Protein AF-K2RN28-F1 (afdb_monomer_lite)

Secondary structure (DSSP, 8-state):
-PPPPPPPTTTT---EEEEEPPEE-TTS-TTSHHHHHHHHHHHHHHHHHHHHTT--S--SSS------SEEEEEEEEE--HHHHHHHTSTTGGGTS---TTS--PPP---TTT--EEEEEEEETTEEEEEEEE--SS-TT-S-TTEE---EEEEES-HHHHHHHHHHHHHHS---EEE----HHHHHHHHHHHHHH--STTS-S-EEEEEE-TTS-TT-S--EEEEEE-HHHHHHHHHHHHHHS------------------PPPPPPPTTS-SSS--------------------------------------------PPP--PPPPP----TT------

InterPro domains:
  IPR025204 Centromere subunit L [PF13092] (9-243)

Organism: Macrophomina phaseolina (strain MS6) (NCBI:txid1126212)

Structure (mmCIF, N/CA/C/O backbone):
data_AF-K2RN28-F1
#
_entry.id   AF-K2RN28-F1
#
loop_
_atom_site.group_PDB
_atom_site.id
_atom_site.type_symbol
_atom_site.label_atom_id
_atom_site.label_alt_id
_atom_site.label_comp_id
_atom_site.label_asym_id
_atom_site.label_entity_id
_atom_site.label_seq_id
_atom_site.pdbx_PDB_ins_code
_atom_site.Cartn_x
_atom_site.Cartn_y
_atom_site.Cartn_z
_atom_site.occupancy
_atom_site.B_iso_or_equiv
_atom_site.auth_seq_id
_atom_site.auth_comp_id
_atom_site.auth_asym_id
_atom_site.auth_atom_id
_atom_site.pdbx_PDB_model_num
ATOM 1 N N . MET A 1 1 ? 1.607 33.751 -5.385 1.00 45.88 1 MET A N 1
ATOM 2 C CA . MET A 1 1 ? 0.943 32.866 -4.408 1.00 45.88 1 MET A CA 1
ATOM 3 C C . MET A 1 1 ? 1.717 31.570 -4.473 1.00 45.88 1 MET A C 1
ATOM 5 O O . MET A 1 1 ? 1.746 30.988 -5.543 1.00 45.88 1 MET A O 1
ATOM 9 N N . THR A 1 2 ? 2.475 31.233 -3.435 1.00 54.03 2 THR A N 1
ATOM 10 C CA . THR A 1 2 ? 3.227 29.974 -3.373 1.00 54.03 2 THR A CA 1
ATOM 11 C C . THR A 1 2 ? 2.231 28.829 -3.253 1.00 54.03 2 THR A C 1
ATOM 13 O O . THR 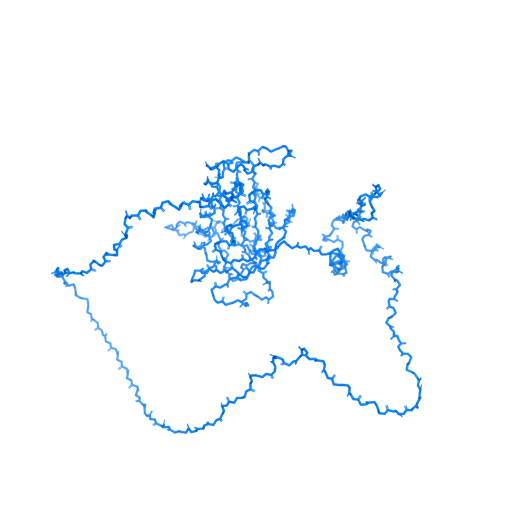A 1 2 ? 1.367 28.867 -2.373 1.00 54.03 2 THR A O 1
ATOM 16 N N . ASP A 1 3 ? 2.309 27.852 -4.154 1.00 60.94 3 ASP A N 1
ATOM 17 C CA . ASP A 1 3 ? 1.495 26.648 -4.034 1.00 60.94 3 ASP A CA 1
ATOM 18 C C . ASP A 1 3 ? 1.843 25.940 -2.713 1.00 60.94 3 ASP A C 1
ATOM 20 O O . ASP A 1 3 ? 3.018 25.870 -2.335 1.00 60.94 3 ASP A O 1
ATOM 24 N N . PRO A 1 4 ? 0.840 25.479 -1.946 1.00 80.44 4 PRO A N 1
ATOM 25 C CA . PRO A 1 4 ? 1.097 24.806 -0.686 1.00 80.44 4 PRO A CA 1
ATOM 26 C C . PRO A 1 4 ? 1.819 23.481 -0.943 1.00 80.44 4 PRO A C 1
ATOM 28 O O . PRO A 1 4 ? 1.448 22.735 -1.850 1.00 80.44 4 PRO A O 1
ATOM 31 N N . ILE A 1 5 ? 2.812 23.173 -0.103 1.00 80.06 5 ILE A N 1
ATOM 32 C CA . ILE A 1 5 ? 3.517 21.885 -0.116 1.00 80.06 5 ILE A CA 1
ATOM 33 C C . ILE A 1 5 ? 2.465 20.759 -0.086 1.00 80.06 5 ILE A C 1
ATOM 35 O O . ILE A 1 5 ? 1.588 20.769 0.790 1.00 80.06 5 ILE A O 1
ATOM 39 N N . PRO A 1 6 ? 2.505 19.799 -1.028 1.00 84.50 6 PRO A N 1
ATOM 40 C CA . PRO A 1 6 ? 1.553 18.707 -1.060 1.00 84.50 6 PRO A CA 1
ATOM 41 C C . PRO A 1 6 ? 1.659 17.887 0.223 1.00 84.50 6 PRO A C 1
ATOM 43 O O . PRO A 1 6 ? 2.745 17.634 0.748 1.00 84.50 6 PRO A O 1
ATOM 46 N N . LYS A 1 7 ? 0.506 17.449 0.732 1.00 87.62 7 LYS A N 1
ATOM 47 C CA . LYS A 1 7 ? 0.446 16.597 1.922 1.00 87.62 7 LYS A CA 1
ATOM 48 C C . LYS A 1 7 ? 1.165 15.275 1.674 1.00 87.62 7 LYS A C 1
ATOM 50 O O . LYS A 1 7 ? 1.122 14.734 0.570 1.00 87.62 7 LYS A O 1
ATOM 55 N N . TYR A 1 8 ? 1.769 14.743 2.730 1.00 90.12 8 TYR A N 1
ATOM 56 C CA . TYR A 1 8 ? 2.441 13.455 2.676 1.00 90.12 8 TYR A CA 1
ATOM 57 C C . TYR A 1 8 ? 1.454 12.330 2.278 1.00 90.12 8 TYR A C 1
ATOM 59 O O . TYR A 1 8 ? 0.365 12.266 2.860 1.00 90.12 8 TYR A O 1
ATOM 67 N N . PRO A 1 9 ? 1.798 11.419 1.342 1.00 89.75 9 PRO A N 1
ATOM 68 C CA . PRO A 1 9 ? 0.845 10.465 0.753 1.00 89.75 9 PRO A CA 1
ATOM 69 C C . PRO A 1 9 ? 0.155 9.495 1.724 1.00 89.75 9 PRO A C 1
ATOM 71 O O . PRO A 1 9 ? -0.878 8.922 1.376 1.00 89.75 9 PRO A O 1
ATOM 74 N N . LEU A 1 10 ? 0.707 9.280 2.927 1.00 89.94 10 LEU A N 1
ATOM 75 C CA . LEU A 1 10 ? 0.082 8.429 3.951 1.00 89.94 10 LEU A CA 1
ATOM 76 C C . LEU A 1 10 ? -1.068 9.113 4.703 1.00 89.94 10 LEU A C 1
ATOM 78 O O . LEU A 1 10 ? -1.878 8.418 5.315 1.00 89.94 10 LEU A O 1
ATOM 82 N N . TYR A 1 11 ? -1.139 10.444 4.695 1.00 88.62 11 TYR A N 1
ATOM 83 C CA . TYR A 1 11 ? -2.107 11.192 5.493 1.00 88.62 11 TYR A CA 1
ATOM 84 C C . TYR A 1 11 ? -3.412 11.439 4.729 1.00 88.62 11 TYR A C 1
ATOM 86 O O . TYR A 1 11 ? -3.446 11.446 3.500 1.00 88.62 11 TYR A O 1
ATOM 94 N N . ASP A 1 12 ? -4.509 11.612 5.475 1.00 82.69 12 ASP A N 1
ATOM 95 C CA . ASP A 1 12 ? -5.866 11.852 4.953 1.00 82.69 12 ASP A CA 1
ATOM 96 C C . ASP A 1 12 ? -6.354 10.818 3.915 1.00 82.69 12 ASP A C 1
ATOM 98 O O . ASP A 1 12 ? -7.234 11.086 3.092 1.00 82.69 12 ASP A O 1
ATOM 102 N N . ALA A 1 13 ? -5.792 9.609 3.947 1.00 87.69 13 ALA A N 1
ATOM 103 C CA . ALA A 1 13 ? -6.087 8.551 2.997 1.00 87.69 13 ALA A CA 1
ATOM 104 C C . ALA A 1 13 ? -6.430 7.241 3.711 1.00 87.69 13 ALA A C 1
ATOM 106 O O . ALA A 1 13 ? -5.856 6.873 4.732 1.00 87.69 13 ALA A O 1
ATOM 107 N N . THR A 1 14 ? -7.390 6.512 3.143 1.00 90.31 14 THR A N 1
ATOM 108 C CA . THR A 1 14 ? -7.729 5.156 3.580 1.00 90.31 14 THR A CA 1
ATOM 109 C C . THR A 1 14 ? -7.139 4.153 2.602 1.00 90.31 14 THR A C 1
ATOM 111 O O . THR A 1 14 ? -7.338 4.266 1.390 1.00 90.31 14 THR A O 1
ATOM 114 N N . PHE A 1 15 ? -6.453 3.147 3.138 1.00 94.25 15 PHE A N 1
ATOM 115 C CA . PHE A 1 15 ? -5.786 2.115 2.356 1.00 94.25 15 PHE A CA 1
ATOM 116 C C . PHE A 1 15 ? -6.302 0.725 2.705 1.00 94.25 15 PHE A C 1
ATOM 118 O O . PHE A 1 15 ? -6.651 0.424 3.844 1.00 94.25 15 PHE A O 1
ATOM 125 N N . THR A 1 16 ? -6.276 -0.160 1.714 1.00 94.56 16 THR A N 1
ATOM 126 C CA . THR A 1 16 ? -6.269 -1.600 1.965 1.00 94.56 16 THR A CA 1
ATOM 127 C C . THR A 1 16 ? -4.832 -2.034 2.214 1.00 94.56 16 THR A C 1
ATOM 129 O O . THR A 1 16 ? -3.988 -1.851 1.340 1.00 94.56 16 THR A O 1
ATOM 132 N N . ALA A 1 17 ? -4.558 -2.616 3.379 1.00 95.88 17 ALA A N 1
ATOM 133 C CA . ALA A 1 17 ? -3.221 -3.072 3.736 1.00 95.88 17 ALA A CA 1
ATOM 134 C C . ALA A 1 17 ? -2.999 -4.550 3.379 1.00 95.88 17 ALA A C 1
ATOM 136 O O . ALA A 1 17 ? -3.856 -5.406 3.614 1.00 95.88 17 ALA A O 1
ATOM 137 N N . TYR A 1 18 ? -1.815 -4.859 2.865 1.00 96.94 18 TYR A N 1
ATOM 138 C CA . TYR A 1 18 ? -1.341 -6.195 2.533 1.00 96.94 18 TYR A CA 1
ATOM 139 C C . TYR A 1 18 ? 0.043 -6.425 3.136 1.00 96.94 18 TYR A C 1
ATOM 141 O O . TYR A 1 18 ? 0.850 -5.507 3.260 1.00 96.94 18 TYR A O 1
ATOM 149 N N . ARG A 1 19 ? 0.312 -7.678 3.488 1.00 95.94 19 ARG A N 1
ATOM 150 C CA . ARG A 1 19 ? 1.642 -8.196 3.780 1.00 95.94 19 ARG A CA 1
ATOM 151 C C . ARG A 1 19 ? 2.258 -8.716 2.492 1.00 95.94 19 ARG A C 1
ATOM 153 O O . ARG A 1 19 ? 1.590 -9.437 1.746 1.00 95.94 19 ARG A O 1
ATOM 160 N N . LEU A 1 20 ? 3.521 -8.387 2.293 1.00 95.44 20 LEU A N 1
ATOM 161 C CA . LEU A 1 20 ? 4.341 -8.838 1.180 1.00 95.44 20 LEU A CA 1
ATOM 162 C C . LEU A 1 20 ? 5.486 -9.712 1.689 1.00 95.44 20 LEU A C 1
ATOM 164 O O . LEU A 1 20 ? 6.075 -9.427 2.734 1.00 95.44 20 LEU A O 1
ATOM 168 N N . SER A 1 21 ? 5.813 -10.774 0.953 1.00 94.81 21 SER A N 1
ATOM 169 C CA . SER A 1 21 ? 7.141 -11.384 1.067 1.00 94.81 21 SER A CA 1
ATOM 170 C C . SER A 1 21 ? 8.174 -10.516 0.333 1.00 94.81 21 SER A C 1
ATOM 172 O O . SER A 1 21 ? 7.779 -9.689 -0.494 1.00 94.81 21 SER A O 1
ATOM 174 N N . PRO A 1 22 ? 9.483 -10.694 0.591 1.00 94.38 22 PRO A N 1
ATOM 175 C CA . PRO A 1 22 ? 10.521 -9.993 -0.160 1.00 94.38 22 PRO A CA 1
ATOM 176 C C . PRO A 1 22 ? 10.305 -10.110 -1.673 1.00 94.38 22 PRO A C 1
ATOM 178 O O . PRO A 1 22 ? 9.885 -11.162 -2.160 1.00 94.38 22 PRO A O 1
ATOM 181 N N . LEU A 1 23 ? 10.538 -9.010 -2.387 1.00 94.81 23 LEU A N 1
ATOM 182 C CA . LEU A 1 23 ? 10.344 -8.906 -3.828 1.00 94.81 23 LEU A CA 1
ATOM 183 C C . LEU A 1 23 ? 11.628 -9.360 -4.515 1.00 94.81 23 LEU A C 1
ATOM 185 O O . LEU A 1 23 ? 12.671 -8.738 -4.315 1.00 94.81 23 LEU A O 1
ATOM 189 N N . TYR A 1 24 ? 11.550 -10.428 -5.305 1.00 94.56 24 TYR A N 1
ATOM 190 C CA . TYR A 1 24 ? 12.665 -10.891 -6.120 1.00 94.56 24 TYR A CA 1
ATOM 191 C C . TYR A 1 24 ? 12.845 -9.971 -7.325 1.00 94.56 24 TYR A C 1
ATOM 193 O O . TYR A 1 24 ? 11.908 -9.761 -8.092 1.00 94.56 24 TYR A O 1
ATOM 201 N N . HIS A 1 25 ? 14.047 -9.439 -7.512 1.00 92.69 25 HIS A N 1
ATOM 202 C CA . HIS A 1 25 ? 14.384 -8.591 -8.659 1.00 92.69 25 HIS A CA 1
ATOM 203 C C . HIS A 1 25 ? 15.609 -9.095 -9.436 1.00 92.69 25 HIS A C 1
ATOM 205 O O . HIS A 1 25 ? 15.973 -8.533 -10.474 1.00 92.69 25 HIS A O 1
ATOM 211 N N . GLY A 1 26 ? 16.234 -10.177 -8.958 1.00 91.25 26 GLY A N 1
ATOM 212 C CA . GLY A 1 26 ? 17.466 -10.703 -9.531 1.00 91.25 26 GLY A CA 1
ATOM 213 C C . GLY A 1 26 ? 18.560 -9.626 -9.543 1.00 91.25 26 GLY A C 1
ATOM 214 O O . GLY A 1 26 ? 18.672 -8.871 -8.577 1.00 91.25 26 GLY A O 1
ATOM 215 N N . PRO A 1 27 ? 19.316 -9.474 -10.642 1.00 89.62 27 PRO A N 1
ATOM 216 C CA . PRO A 1 27 ? 20.489 -8.602 -10.679 1.00 89.62 27 PRO A CA 1
ATOM 217 C C . PRO A 1 27 ? 20.165 -7.105 -10.774 1.00 89.62 27 PRO A C 1
ATOM 219 O O . PRO A 1 27 ? 21.082 -6.297 -10.700 1.00 89.62 27 PRO A O 1
ATOM 222 N N . ASN A 1 28 ? 18.900 -6.721 -10.983 1.00 90.75 28 ASN A N 1
ATOM 223 C CA . ASN A 1 28 ? 18.502 -5.321 -11.143 1.00 90.75 28 ASN A CA 1
ATOM 224 C C . ASN A 1 28 ? 17.841 -4.842 -9.849 1.00 90.75 28 ASN A C 1
ATOM 226 O O . ASN A 1 28 ? 16.677 -5.182 -9.634 1.00 90.75 28 ASN A O 1
ATOM 230 N N . PRO A 1 29 ? 18.523 -4.081 -8.977 1.00 90.50 29 PRO A N 1
ATOM 231 C CA . PRO A 1 29 ? 17.934 -3.678 -7.711 1.00 90.50 29 PRO A CA 1
ATOM 232 C C . PRO A 1 29 ? 16.670 -2.846 -7.940 1.00 90.50 29 PRO A C 1
ATOM 234 O O . PRO A 1 29 ? 16.637 -1.936 -8.773 1.00 90.50 29 PRO A O 1
ATOM 237 N N . LEU A 1 30 ? 15.607 -3.184 -7.206 1.00 92.00 30 LEU A N 1
ATOM 238 C CA . LEU A 1 30 ? 14.276 -2.604 -7.411 1.00 92.00 30 LEU A CA 1
ATOM 239 C C . LEU A 1 30 ? 14.242 -1.092 -7.161 1.00 92.00 30 LEU A C 1
ATOM 241 O O . LEU A 1 30 ? 13.447 -0.383 -7.764 1.00 92.00 30 LEU A O 1
ATOM 245 N N . LEU A 1 31 ? 15.082 -0.621 -6.246 1.00 92.00 31 LEU A N 1
ATOM 246 C CA . LEU A 1 31 ? 15.086 0.754 -5.753 1.00 92.00 31 LEU A CA 1
ATOM 247 C C . LEU A 1 31 ? 15.861 1.709 -6.662 1.00 92.00 31 LEU A C 1
ATOM 249 O O . LEU A 1 31 ? 15.870 2.905 -6.403 1.00 92.00 31 LEU A O 1
ATOM 253 N N . GLU A 1 32 ? 16.498 1.182 -7.706 1.00 91.94 32 GLU A N 1
ATOM 254 C CA . GLU A 1 32 ? 17.173 1.989 -8.709 1.00 91.94 32 GLU A CA 1
ATOM 255 C C . GLU A 1 32 ? 16.163 2.577 -9.691 1.00 91.94 32 GLU A C 1
ATOM 257 O O . GLU A 1 32 ? 15.259 1.899 -10.193 1.00 91.94 32 GLU A O 1
ATOM 262 N N . GLU A 1 33 ? 16.371 3.844 -10.017 1.00 91.50 33 GLU A N 1
ATOM 263 C CA . GLU A 1 33 ? 15.494 4.635 -10.872 1.00 91.50 33 GLU A CA 1
ATOM 264 C C . GLU A 1 33 ? 15.208 3.975 -12.248 1.00 91.50 33 GLU A C 1
ATOM 266 O O . GLU A 1 33 ? 14.041 3.886 -12.649 1.00 91.50 33 GLU A O 1
ATOM 271 N N . PRO A 1 34 ? 16.191 3.391 -12.974 1.00 93.12 34 PRO A N 1
ATOM 272 C CA . PRO A 1 34 ? 15.912 2.681 -14.226 1.00 93.12 34 PRO A CA 1
ATOM 273 C C . PRO A 1 34 ? 14.954 1.492 -14.057 1.00 93.12 34 PRO A C 1
ATOM 275 O O . PRO A 1 34 ? 14.099 1.253 -14.920 1.00 93.12 34 PRO A O 1
ATOM 278 N N . THR A 1 35 ? 15.072 0.760 -12.946 1.00 94.00 35 THR A N 1
ATOM 279 C CA . THR A 1 35 ? 14.231 -0.400 -12.628 1.00 94.00 35 THR A CA 1
ATOM 280 C C . THR A 1 35 ? 12.802 0.046 -12.324 1.00 94.00 35 THR A C 1
ATOM 282 O O . THR A 1 35 ? 11.849 -0.515 -12.876 1.00 94.00 35 THR A O 1
ATOM 285 N N . LEU A 1 36 ? 12.634 1.108 -11.530 1.00 95.38 36 LEU A N 1
ATOM 286 C CA . LEU A 1 36 ? 11.329 1.699 -11.223 1.00 95.38 36 LEU A CA 1
ATOM 287 C C . LEU A 1 36 ? 10.608 2.181 -12.487 1.00 95.38 36 LEU A C 1
ATOM 289 O O . LEU A 1 36 ? 9.467 1.781 -12.743 1.00 95.38 36 LEU A O 1
ATOM 293 N N . ARG A 1 37 ? 11.290 2.949 -13.349 1.00 95.19 37 ARG A N 1
ATOM 294 C CA . ARG A 1 37 ? 10.729 3.405 -14.635 1.00 95.19 37 ARG A CA 1
ATOM 295 C C . ARG A 1 37 ? 10.320 2.240 -15.530 1.00 95.19 37 ARG A C 1
ATOM 297 O O . ARG A 1 37 ? 9.294 2.308 -16.214 1.00 95.19 37 ARG A O 1
ATOM 304 N N . MET A 1 38 ? 11.114 1.171 -15.553 1.00 96.25 38 MET A N 1
ATOM 305 C CA . MET A 1 38 ? 10.798 -0.042 -16.304 1.00 96.25 38 MET A CA 1
ATOM 306 C C . MET A 1 38 ? 9.504 -0.688 -15.787 1.00 96.25 38 MET A C 1
ATOM 308 O O . MET A 1 38 ? 8.619 -0.996 -16.593 1.00 96.25 38 MET A O 1
ATOM 312 N N . HIS A 1 39 ? 9.336 -0.819 -14.467 1.00 96.44 39 HIS A N 1
ATOM 313 C CA . HIS A 1 39 ? 8.112 -1.363 -13.878 1.00 96.44 39 HIS A CA 1
ATOM 314 C C . HIS A 1 39 ? 6.894 -0.453 -14.081 1.00 96.44 39 HIS A C 1
ATOM 316 O O . HIS A 1 39 ? 5.810 -0.960 -14.380 1.00 96.44 39 HIS A O 1
ATOM 322 N N . ALA A 1 40 ? 7.064 0.869 -14.012 1.00 96.69 40 ALA A N 1
ATOM 323 C CA . ALA A 1 40 ? 6.008 1.831 -14.323 1.00 96.69 40 ALA A CA 1
ATOM 324 C C . ALA A 1 40 ? 5.507 1.676 -15.768 1.00 96.69 40 ALA A C 1
ATOM 326 O O . ALA A 1 40 ? 4.301 1.609 -16.016 1.00 96.69 40 ALA A O 1
ATOM 327 N N . ARG A 1 41 ? 6.427 1.541 -16.736 1.00 96.38 41 ARG A N 1
ATOM 328 C CA . ARG A 1 41 ? 6.083 1.303 -18.150 1.00 96.38 41 ARG A CA 1
ATOM 329 C C . ARG A 1 41 ? 5.352 -0.026 -18.337 1.00 96.38 41 ARG A C 1
ATOM 331 O O . ARG A 1 41 ? 4.282 -0.032 -18.936 1.00 96.38 41 ARG A O 1
ATOM 338 N N . ARG A 1 42 ? 5.873 -1.124 -17.777 1.00 96.06 42 ARG A N 1
ATOM 339 C CA . ARG A 1 42 ? 5.239 -2.452 -17.882 1.00 96.06 42 ARG A CA 1
ATOM 340 C C . ARG A 1 42 ? 3.827 -2.462 -17.301 1.00 96.06 42 ARG A C 1
ATOM 342 O O . ARG A 1 42 ? 2.906 -2.938 -17.959 1.00 96.06 42 ARG A O 1
ATOM 349 N N . LEU A 1 43 ? 3.642 -1.904 -16.104 1.00 96.06 43 LEU A N 1
ATOM 350 C CA . LEU A 1 43 ? 2.323 -1.815 -15.479 1.00 96.06 43 LEU A CA 1
ATOM 351 C C . LEU A 1 43 ? 1.365 -0.964 -16.320 1.00 96.06 43 LEU A C 1
ATOM 353 O O . LEU A 1 43 ? 0.230 -1.370 -16.558 1.00 96.06 43 LEU A O 1
ATOM 357 N N . ARG A 1 44 ? 1.819 0.191 -16.816 1.00 94.44 44 ARG A N 1
ATOM 358 C CA . ARG A 1 44 ? 1.023 1.051 -17.702 1.00 94.44 44 ARG A CA 1
ATOM 359 C C . ARG A 1 44 ? 0.566 0.311 -18.957 1.00 94.44 44 ARG A C 1
ATOM 361 O O . ARG A 1 44 ? -0.587 0.462 -19.356 1.00 94.44 44 ARG A O 1
ATOM 368 N N . ASP A 1 45 ? 1.451 -0.461 -19.575 1.00 93.38 45 ASP A N 1
ATOM 369 C CA . ASP A 1 45 ? 1.153 -1.178 -20.812 1.00 93.38 45 ASP A CA 1
ATOM 370 C C . ASP A 1 45 ? 0.153 -2.323 -20.562 1.00 93.38 45 ASP A C 1
ATOM 372 O O . ASP A 1 45 ? -0.769 -2.505 -21.357 1.00 93.38 45 ASP A O 1
ATOM 376 N N . ILE A 1 46 ? 0.246 -3.012 -19.415 1.00 92.44 46 ILE A N 1
ATOM 377 C CA . ILE A 1 46 ? -0.762 -3.989 -18.961 1.00 92.44 46 ILE A CA 1
ATOM 378 C C . ILE A 1 46 ? -2.119 -3.310 -18.763 1.00 92.44 46 ILE A C 1
ATOM 380 O O . ILE A 1 46 ? -3.114 -3.758 -19.322 1.00 92.44 46 ILE A O 1
ATOM 384 N N . LEU A 1 47 ? -2.166 -2.196 -18.028 1.00 90.31 47 LEU A N 1
ATOM 385 C CA . LEU A 1 47 ? -3.415 -1.483 -17.747 1.00 90.31 47 LEU A CA 1
ATOM 386 C C . LEU A 1 47 ? -4.071 -0.928 -19.018 1.00 90.31 47 LEU A C 1
ATOM 388 O O . LEU A 1 47 ? -5.291 -0.970 -19.154 1.00 90.31 47 LEU A O 1
ATOM 392 N N . ARG A 1 48 ? -3.276 -0.442 -19.979 1.00 87.25 48 ARG A N 1
ATOM 393 C CA . ARG A 1 48 ? -3.782 -0.043 -21.301 1.00 87.25 48 ARG A CA 1
ATOM 394 C C . ARG A 1 48 ? -4.279 -1.245 -22.104 1.00 87.25 48 ARG A C 1
ATOM 396 O O . ARG A 1 48 ? -5.312 -1.140 -22.757 1.00 87.25 48 ARG A O 1
ATOM 403 N N . GLY A 1 49 ? -3.575 -2.375 -22.041 1.00 80.25 49 GLY A N 1
ATOM 404 C CA . GLY A 1 49 ? -3.971 -3.625 -22.689 1.00 80.25 49 GLY A CA 1
ATOM 405 C C . GLY A 1 49 ? -5.259 -4.231 -22.122 1.00 80.25 49 GLY A C 1
ATOM 406 O O . GLY A 1 49 ? -6.071 -4.745 -22.886 1.00 80.25 49 GLY A O 1
ATOM 407 N N . ASP A 1 50 ? -5.485 -4.126 -20.813 1.00 70.94 50 ASP A N 1
ATOM 408 C CA . ASP A 1 50 ? -6.694 -4.628 -20.150 1.00 70.94 50 ASP A CA 1
ATOM 409 C C . ASP A 1 50 ? -7.943 -3.819 -20.534 1.00 70.94 50 ASP A C 1
ATOM 411 O O . ASP A 1 50 ? -9.002 -4.406 -20.769 1.00 70.94 50 ASP A O 1
ATOM 415 N N . ILE A 1 51 ? -7.807 -2.498 -20.724 1.00 66.12 51 ILE A N 1
ATOM 416 C CA . ILE A 1 51 ? -8.876 -1.651 -21.288 1.00 66.12 51 ILE A CA 1
ATOM 417 C C . ILE A 1 51 ? -9.247 -2.130 -22.701 1.00 66.12 51 ILE A C 1
ATOM 419 O O . ILE A 1 51 ? -10.426 -2.245 -23.029 1.00 66.12 51 ILE A O 1
ATOM 423 N N . LEU A 1 52 ? -8.257 -2.473 -23.534 1.00 56.97 52 LEU A N 1
ATOM 424 C CA . LEU A 1 52 ? -8.494 -2.986 -24.893 1.00 56.97 52 LEU A CA 1
ATOM 425 C C . LEU A 1 52 ? -9.149 -4.377 -24.910 1.00 56.97 52 LEU A C 1
ATOM 427 O O . LEU A 1 52 ? -9.771 -4.748 -25.902 1.00 56.97 52 LEU A O 1
ATOM 431 N N . ARG A 1 53 ? -9.026 -5.146 -23.822 1.00 62.25 53 ARG A N 1
ATOM 432 C CA . ARG A 1 53 ? -9.644 -6.472 -23.655 1.00 62.25 53 ARG A CA 1
ATOM 433 C C . ARG A 1 53 ? -11.041 -6.417 -23.027 1.00 62.25 53 ARG A C 1
ATOM 435 O O . ARG A 1 53 ? -11.634 -7.469 -22.804 1.00 62.25 53 ARG A O 1
ATOM 442 N N . GLY A 1 54 ? -11.572 -5.221 -22.763 1.00 56.25 54 GLY A N 1
ATOM 443 C CA . GLY A 1 54 ? -12.915 -5.036 -22.208 1.00 56.25 54 GLY A CA 1
ATOM 444 C C . GLY A 1 54 ? -13.022 -5.343 -20.713 1.00 56.25 54 GLY A C 1
ATOM 445 O O . GLY A 1 54 ? -14.125 -5.557 -20.215 1.00 56.25 54 GLY A O 1
ATOM 446 N N . VAL A 1 55 ? -11.899 -5.373 -19.983 1.00 60.41 55 VAL A N 1
ATOM 447 C CA . VAL A 1 55 ? -11.932 -5.391 -18.516 1.00 60.41 55 VAL A CA 1
ATOM 448 C C . VAL A 1 55 ? -12.225 -3.967 -18.059 1.00 60.41 55 VAL A C 1
ATOM 450 O O . VAL A 1 55 ? -11.320 -3.164 -17.831 1.00 60.41 55 VAL A O 1
ATOM 453 N N . ASP A 1 56 ? -13.510 -3.633 -17.958 1.00 55.56 56 ASP A N 1
ATOM 454 C CA . ASP A 1 56 ? -13.924 -2.361 -17.382 1.00 55.56 56 ASP A CA 1
ATOM 455 C C . ASP A 1 56 ? -13.461 -2.295 -15.921 1.00 55.56 56 ASP A C 1
ATOM 457 O O . ASP A 1 56 ? -13.907 -3.041 -15.048 1.00 55.56 56 ASP A O 1
ATOM 461 N N . ILE A 1 57 ? -12.576 -1.340 -15.629 1.00 59.12 57 ILE A N 1
ATOM 462 C CA . ILE A 1 57 ? -12.100 -1.036 -14.269 1.00 59.12 57 ILE A CA 1
ATOM 463 C C . ILE A 1 57 ? -13.249 -0.488 -13.377 1.00 59.12 57 ILE A C 1
ATOM 465 O O . ILE A 1 57 ? -13.073 -0.283 -12.174 1.00 59.12 57 ILE A O 1
ATOM 469 N N . GLY A 1 58 ? -14.459 -0.323 -13.926 1.00 49.03 58 GLY A N 1
ATOM 470 C CA . GLY A 1 58 ? -15.692 -0.001 -13.208 1.00 49.03 58 GLY A CA 1
ATOM 471 C C . GLY A 1 58 ? -16.721 -1.131 -13.293 1.00 49.03 58 GLY A C 1
ATOM 472 O O . GLY A 1 58 ? -17.445 -1.233 -14.273 1.00 49.03 58 GLY A O 1
ATOM 473 N N . GLY A 1 59 ? -16.837 -1.950 -12.246 1.00 40.94 59 GLY A N 1
ATOM 474 C CA . GLY A 1 59 ? -17.787 -3.068 -12.231 1.00 40.94 59 GLY A CA 1
ATOM 475 C C . GLY A 1 59 ? -18.168 -3.536 -10.831 1.00 40.94 59 GLY A C 1
ATOM 476 O O . GLY A 1 59 ? -17.985 -4.700 -10.496 1.00 40.94 59 GLY A O 1
ATOM 477 N N . GLY A 1 60 ? -18.667 -2.620 -9.997 1.00 38.94 60 GLY A N 1
ATOM 478 C CA . GLY A 1 60 ? -19.171 -2.909 -8.653 1.00 38.94 60 GLY A CA 1
ATOM 479 C C . GLY A 1 60 ? -20.220 -1.893 -8.208 1.00 38.94 60 GLY A C 1
ATOM 480 O O . GLY A 1 60 ? -19.933 -1.054 -7.369 1.00 38.94 60 GLY A O 1
ATOM 481 N N . ASN A 1 61 ? -21.392 -1.951 -8.845 1.00 44.06 61 ASN A N 1
ATOM 482 C CA . ASN A 1 61 ? -22.705 -1.444 -8.421 1.00 44.06 61 ASN A CA 1
ATOM 483 C C . ASN A 1 61 ? -22.744 -0.293 -7.390 1.00 44.06 61 ASN A C 1
ATOM 485 O O . ASN A 1 61 ? -23.010 -0.543 -6.220 1.00 44.06 61 ASN A O 1
ATOM 489 N N . THR A 1 62 ? -22.502 0.931 -7.867 1.00 41.25 62 THR A N 1
ATOM 490 C CA . THR A 1 62 ? -23.280 2.186 -7.708 1.00 41.25 62 THR A CA 1
ATOM 491 C C . THR A 1 62 ? -22.346 3.322 -8.139 1.00 41.25 62 THR A C 1
ATOM 493 O O . THR A 1 62 ? -21.257 3.462 -7.593 1.00 41.25 62 THR A O 1
ATOM 496 N N . ASP A 1 63 ? -22.745 4.077 -9.164 1.00 41.75 63 ASP A N 1
ATOM 497 C CA . ASP A 1 63 ? -22.117 5.336 -9.617 1.00 41.75 63 ASP A CA 1
ATOM 498 C C . ASP A 1 63 ? -20.776 5.231 -10.376 1.00 41.75 63 ASP A C 1
ATOM 500 O O . ASP A 1 63 ? -19.982 6.171 -10.423 1.00 41.75 63 ASP A O 1
ATOM 504 N N . GLY A 1 64 ? -20.534 4.090 -11.034 1.00 46.53 64 GLY A N 1
ATOM 505 C CA . GLY A 1 64 ? -19.322 3.795 -11.807 1.00 46.53 64 GLY A CA 1
ATOM 506 C C . GLY A 1 64 ? -19.162 4.621 -13.087 1.00 46.53 64 GLY A C 1
ATOM 507 O O . GLY A 1 64 ? -19.347 4.111 -14.189 1.00 46.53 64 GLY A O 1
ATOM 508 N N . SER A 1 65 ? -18.752 5.883 -12.964 1.00 50.72 65 SER A N 1
ATOM 509 C CA . SER A 1 65 ? -18.122 6.590 -14.075 1.00 50.72 65 SER A CA 1
ATOM 510 C C . SER A 1 65 ? -16.774 5.929 -14.366 1.00 50.72 65 SER A C 1
ATOM 512 O O . SER A 1 65 ? -15.891 5.929 -13.508 1.00 50.72 65 SER A O 1
ATOM 514 N N . THR A 1 66 ? -16.607 5.383 -15.569 1.00 62.16 66 THR A N 1
ATOM 515 C CA . THR A 1 66 ? -15.322 4.941 -16.125 1.00 62.16 66 THR A CA 1
ATOM 516 C C . THR A 1 66 ? -14.245 5.975 -15.784 1.00 62.16 66 THR A C 1
ATOM 518 O O . THR A 1 66 ? -14.372 7.130 -16.209 1.00 62.16 66 THR A O 1
ATOM 521 N N . SER A 1 67 ? -13.209 5.608 -15.022 1.00 64.31 67 SER A N 1
ATOM 522 C CA . SER A 1 67 ? -12.163 6.537 -14.545 1.00 64.31 67 SER A CA 1
ATOM 523 C C . SER A 1 67 ? -11.443 7.293 -15.674 1.00 64.31 67 SER A C 1
ATOM 525 O O . SER A 1 67 ? -10.728 8.259 -15.419 1.00 64.31 67 SER A O 1
ATOM 527 N N . GLY A 1 68 ? -11.697 6.903 -16.924 1.00 75.38 68 GLY A N 1
ATOM 528 C CA . GLY A 1 68 ? -11.190 7.503 -18.147 1.00 75.38 68 GLY A CA 1
ATOM 529 C C . GLY A 1 68 ? -9.990 6.723 -18.655 1.00 75.38 68 GLY A C 1
ATOM 530 O O . GLY A 1 68 ? -9.723 5.609 -18.206 1.00 75.38 68 GLY A O 1
ATOM 531 N N . THR A 1 69 ? -9.256 7.293 -19.601 1.00 84.69 69 THR A N 1
ATOM 532 C CA . THR A 1 69 ? -8.004 6.688 -20.070 1.00 84.69 69 THR A CA 1
ATOM 533 C C . THR A 1 69 ? -6.887 6.895 -19.050 1.00 84.69 69 THR A C 1
ATOM 535 O O . THR A 1 69 ? -6.820 7.948 -18.415 1.00 84.69 69 THR A O 1
ATOM 538 N N . LEU A 1 70 ? -5.979 5.922 -18.927 1.00 89.88 70 LEU A N 1
ATOM 539 C CA . LEU A 1 70 ? -4.769 6.061 -18.114 1.00 89.88 70 LEU A CA 1
ATOM 540 C C . LEU A 1 70 ? -3.809 7.081 -18.752 1.00 89.88 70 LEU A C 1
ATOM 542 O O . LEU A 1 70 ? -3.246 6.838 -19.829 1.00 89.88 70 LEU A O 1
ATOM 546 N N . GLU A 1 71 ? -3.598 8.197 -18.061 1.00 91.06 71 GLU A N 1
ATOM 547 C CA . GLU A 1 71 ? -2.735 9.298 -18.490 1.00 91.06 71 GLU A CA 1
ATOM 548 C C . GLU A 1 71 ? -1.284 9.058 -18.077 1.00 91.06 71 GLU A C 1
ATOM 550 O O . GLU A 1 71 ? -0.377 9.150 -18.907 1.00 91.06 71 GLU A O 1
ATOM 555 N N . ARG A 1 72 ? -1.058 8.697 -16.806 1.00 92.62 72 ARG A N 1
ATOM 556 C CA . ARG A 1 72 ? 0.286 8.543 -16.235 1.00 92.62 72 ARG A CA 1
ATOM 557 C C . ARG A 1 72 ? 0.346 7.402 -15.219 1.00 92.62 72 ARG A C 1
ATOM 559 O O . ARG A 1 72 ? -0.600 7.167 -14.475 1.00 92.62 72 ARG A O 1
ATOM 566 N N . CYS A 1 73 ? 1.478 6.705 -15.202 1.00 96.06 73 CYS A N 1
ATOM 567 C CA . CYS A 1 73 ? 1.853 5.724 -14.189 1.00 96.06 73 CYS A CA 1
ATOM 568 C C . CYS A 1 73 ? 3.290 6.030 -13.764 1.00 96.06 73 CYS A C 1
ATOM 570 O O . CYS A 1 73 ? 4.160 6.072 -14.638 1.00 96.06 73 CYS A O 1
ATOM 572 N N . THR A 1 74 ? 3.517 6.267 -12.475 1.00 95.75 74 THR A N 1
ATOM 573 C CA . THR A 1 74 ? 4.851 6.514 -11.907 1.00 95.75 74 THR A CA 1
ATOM 574 C C . THR A 1 74 ? 5.138 5.549 -10.770 1.00 95.75 74 THR A C 1
ATOM 576 O O . THR A 1 74 ? 4.218 4.994 -10.162 1.00 95.75 74 THR A O 1
ATOM 579 N N . TRP A 1 75 ? 6.424 5.289 -10.565 1.00 96.69 75 TRP A N 1
ATOM 580 C CA . TRP A 1 75 ? 6.978 4.484 -9.488 1.00 96.69 75 TRP A CA 1
ATOM 581 C C . TRP A 1 75 ? 8.134 5.303 -8.943 1.00 96.69 75 TRP A C 1
ATOM 583 O O . TRP A 1 75 ? 9.192 5.330 -9.556 1.00 96.69 75 TRP A O 1
ATOM 593 N N . ASP A 1 76 ? 7.902 5.987 -7.835 1.00 93.56 76 ASP A N 1
ATOM 594 C CA . ASP A 1 76 ? 8.829 6.978 -7.305 1.00 93.56 76 ASP A CA 1
ATOM 595 C C . ASP A 1 76 ? 9.257 6.551 -5.900 1.00 93.56 76 ASP A C 1
ATOM 597 O O . ASP A 1 76 ? 8.474 5.966 -5.141 1.00 93.56 76 ASP A O 1
ATOM 601 N N . LEU A 1 77 ? 10.506 6.816 -5.527 1.00 94.19 77 LEU A N 1
ATOM 602 C CA . LEU A 1 77 ? 10.960 6.567 -4.162 1.00 94.19 77 LEU A CA 1
ATOM 603 C C . LEU A 1 77 ? 10.265 7.529 -3.190 1.00 94.19 77 LEU A C 1
ATOM 605 O O . LEU A 1 77 ? 10.107 8.715 -3.469 1.00 94.19 77 LEU A O 1
ATOM 609 N N . ILE A 1 78 ? 9.862 7.020 -2.024 1.00 92.69 78 ILE A N 1
ATOM 610 C CA . ILE A 1 78 ? 9.257 7.833 -0.961 1.00 92.69 78 ILE A CA 1
ATOM 611 C C . ILE A 1 78 ? 10.134 7.802 0.290 1.00 92.69 78 ILE A C 1
ATOM 613 O O . ILE A 1 78 ? 10.522 6.730 0.758 1.00 92.69 78 ILE A O 1
ATOM 617 N N . GLY A 1 79 ? 10.472 8.988 0.800 1.00 91.62 79 GLY A N 1
ATOM 618 C CA . GLY A 1 79 ? 11.295 9.195 1.994 1.00 91.62 79 GLY A CA 1
ATOM 619 C C . GLY A 1 79 ? 10.469 9.262 3.269 1.00 91.62 79 GLY A C 1
ATOM 620 O O . GLY A 1 79 ? 9.382 8.702 3.339 1.00 91.62 79 GLY A O 1
ATOM 621 N N . ASP A 1 80 ? 10.986 9.926 4.295 1.00 90.12 80 ASP A N 1
ATOM 622 C CA . ASP A 1 80 ? 10.173 10.347 5.433 1.00 90.12 80 ASP A CA 1
ATOM 623 C C . ASP A 1 80 ? 9.477 11.692 5.162 1.00 90.12 80 ASP A C 1
ATOM 625 O O . ASP A 1 80 ? 9.592 12.277 4.082 1.00 90.12 80 ASP A O 1
ATOM 629 N N . GLU A 1 81 ? 8.720 12.177 6.145 1.00 88.06 81 GLU A N 1
ATOM 630 C CA . GLU A 1 81 ? 7.999 13.445 6.031 1.00 88.06 81 GLU A CA 1
ATOM 631 C C . GLU A 1 81 ? 8.944 14.640 5.828 1.00 88.06 81 GLU A C 1
ATOM 633 O O . GLU A 1 81 ? 8.615 15.562 5.084 1.00 88.06 81 GLU A O 1
ATOM 638 N N . VAL A 1 82 ? 10.140 14.602 6.423 1.00 87.44 82 VAL A N 1
ATOM 639 C CA . VAL A 1 82 ? 11.143 15.667 6.290 1.00 87.44 82 VAL A CA 1
ATOM 640 C C . VAL A 1 82 ? 11.701 15.701 4.868 1.00 87.44 82 VAL A C 1
ATOM 642 O O . VAL A 1 82 ? 11.736 16.762 4.245 1.00 87.44 82 VAL A O 1
ATOM 645 N N . SER A 1 83 ? 12.083 14.546 4.322 1.00 87.56 83 SER A N 1
ATOM 646 C CA . SER A 1 83 ? 12.537 14.427 2.936 1.00 87.56 83 SER A CA 1
ATOM 647 C C . SER A 1 83 ? 11.433 14.801 1.947 1.00 87.56 83 SER A C 1
ATOM 649 O O . SER A 1 83 ? 11.712 15.465 0.955 1.00 87.56 83 SER A O 1
ATOM 651 N N . TRP A 1 84 ? 10.173 14.460 2.232 1.00 87.56 84 TRP A N 1
ATOM 652 C CA . TRP A 1 84 ? 9.033 14.871 1.407 1.00 87.56 84 TRP A CA 1
ATOM 653 C C . TRP A 1 84 ? 8.830 16.388 1.383 1.00 87.56 84 TRP A C 1
ATOM 655 O O . TRP A 1 84 ? 8.609 16.958 0.313 1.00 87.56 84 TRP A O 1
ATOM 665 N N . GLN A 1 85 ? 8.918 17.040 2.547 1.00 86.38 85 GLN A N 1
ATOM 666 C CA . GLN A 1 85 ? 8.832 18.496 2.653 1.00 86.38 85 GLN A CA 1
ATOM 667 C C . GLN A 1 85 ? 9.983 19.174 1.911 1.00 86.38 85 GLN A C 1
ATOM 669 O O . GLN A 1 85 ? 9.730 20.121 1.177 1.00 86.38 85 GLN A O 1
ATOM 674 N N . ARG A 1 86 ? 11.217 18.663 2.049 1.00 86.00 86 ARG A N 1
ATOM 675 C CA . ARG A 1 86 ? 12.397 19.161 1.323 1.00 86.00 86 ARG A CA 1
ATOM 676 C C . ARG A 1 86 ? 12.193 19.083 -0.189 1.00 86.00 86 ARG A C 1
ATOM 678 O O . ARG A 1 86 ? 12.458 20.054 -0.885 1.00 86.00 86 ARG A O 1
ATOM 685 N N . LEU A 1 87 ? 11.690 17.947 -0.675 1.00 82.12 87 LEU A N 1
ATOM 686 C CA . LEU A 1 87 ? 11.495 17.689 -2.102 1.00 82.12 87 LEU A CA 1
ATOM 687 C C . LEU A 1 87 ? 10.494 18.641 -2.757 1.00 82.12 87 LEU A C 1
ATOM 689 O O . LEU A 1 87 ? 10.629 18.986 -3.924 1.00 82.12 87 LEU A O 1
ATOM 693 N N . HIS A 1 88 ? 9.484 19.052 -1.996 1.00 81.75 88 HIS A N 1
ATOM 694 C CA . HIS A 1 88 ? 8.406 19.903 -2.483 1.00 81.75 88 HIS A CA 1
ATOM 695 C C . HIS A 1 88 ? 8.478 21.327 -1.923 1.00 81.75 88 HIS A C 1
ATOM 697 O O . HIS A 1 88 ? 7.493 22.067 -1.991 1.00 81.75 88 HIS A O 1
ATOM 703 N N . GLN A 1 89 ? 9.612 21.715 -1.333 1.00 81.25 89 GLN A N 1
ATOM 704 C CA . GLN A 1 89 ? 9.795 23.072 -0.849 1.00 81.25 89 GLN A CA 1
ATOM 705 C C . GLN A 1 89 ? 9.961 24.008 -2.058 1.00 81.25 89 GLN A C 1
ATOM 707 O O . GLN A 1 89 ? 10.867 23.800 -2.870 1.00 81.25 89 GLN A O 1
ATOM 712 N N . PRO A 1 90 ? 9.119 25.048 -2.199 1.00 61.12 90 PRO A N 1
ATOM 713 C CA . PRO A 1 90 ? 9.248 26.001 -3.296 1.00 61.12 90 PRO A CA 1
ATOM 714 C C . PRO A 1 90 ? 10.602 26.720 -3.186 1.00 61.12 90 PRO A C 1
ATOM 716 O O . PRO A 1 90 ? 10.852 27.410 -2.197 1.00 61.12 90 PRO A O 1
ATOM 719 N N . GLY A 1 91 ? 11.478 26.508 -4.174 1.00 55.88 91 GLY A N 1
ATOM 720 C CA . GLY A 1 91 ? 12.850 27.034 -4.221 1.00 55.88 91 GLY A CA 1
ATOM 721 C C . GLY A 1 91 ? 13.948 25.988 -4.467 1.00 55.88 91 GLY A C 1
ATOM 722 O O . GLY A 1 91 ? 15.061 26.369 -4.813 1.00 55.88 91 GLY A O 1
ATOM 723 N N . ALA A 1 92 ? 13.654 24.685 -4.354 1.00 53.47 92 ALA A N 1
ATOM 724 C CA . ALA A 1 92 ? 14.607 23.629 -4.733 1.00 53.47 92 ALA A CA 1
ATOM 725 C C . ALA A 1 92 ? 14.884 23.593 -6.254 1.00 53.47 92 ALA A C 1
ATOM 727 O O . ALA A 1 92 ? 15.963 23.195 -6.677 1.00 53.47 92 ALA A O 1
ATOM 728 N N . GLU A 1 93 ? 13.943 24.081 -7.069 1.00 49.72 93 GLU A N 1
ATOM 729 C CA . GLU A 1 93 ? 14.069 24.158 -8.533 1.00 49.72 93 GLU A CA 1
ATOM 730 C C . GLU A 1 93 ? 15.047 25.257 -9.008 1.00 49.72 93 GLU A C 1
ATOM 732 O O . GLU A 1 93 ? 15.502 25.214 -10.148 1.00 49.72 93 GLU A O 1
ATOM 737 N N . GLU A 1 94 ? 15.405 26.230 -8.158 1.00 46.16 94 GLU A N 1
ATOM 738 C CA . GLU A 1 94 ? 16.245 27.379 -8.548 1.00 46.16 94 GLU A CA 1
ATOM 739 C C . GLU A 1 94 ? 17.746 27.199 -8.238 1.00 46.16 94 GLU A C 1
ATOM 741 O O . GLU A 1 94 ? 18.556 27.967 -8.749 1.00 46.16 94 GLU A O 1
ATOM 746 N N . GLN A 1 95 ? 18.152 26.199 -7.440 1.00 44.56 95 GLN A N 1
ATOM 747 C CA . GLN A 1 95 ? 19.571 25.980 -7.086 1.00 44.56 95 GLN A CA 1
ATOM 748 C C . GLN A 1 95 ? 20.300 24.926 -7.935 1.00 44.56 95 GLN A C 1
ATOM 750 O O . GLN A 1 95 ? 21.528 24.913 -7.929 1.00 44.56 95 GLN A O 1
ATOM 755 N N . GLU A 1 96 ? 19.592 24.093 -8.704 1.00 48.38 96 GLU A N 1
ATOM 756 C CA . GLU A 1 96 ? 20.214 23.070 -9.571 1.00 48.38 96 GLU A CA 1
ATOM 757 C C . GLU A 1 96 ? 20.196 23.435 -11.072 1.00 48.38 96 GLU A C 1
ATOM 759 O O . GLU A 1 96 ? 20.700 22.688 -11.907 1.00 48.38 96 GLU A O 1
ATOM 764 N N . ALA A 1 97 ? 19.686 24.616 -11.440 1.00 43.22 97 ALA A N 1
ATOM 765 C CA . ALA A 1 97 ? 19.500 25.042 -12.833 1.00 43.22 97 ALA A CA 1
ATOM 766 C C . ALA A 1 97 ? 20.708 25.762 -13.483 1.00 43.22 97 ALA A C 1
ATOM 768 O O . ALA A 1 97 ? 20.521 26.568 -14.394 1.00 43.22 97 ALA A O 1
ATOM 769 N N . GLU A 1 98 ? 21.949 25.465 -13.079 1.00 43.00 98 GLU A N 1
ATOM 770 C CA . GLU A 1 98 ? 23.162 25.975 -13.752 1.00 43.00 98 GLU A CA 1
ATOM 771 C C . GLU A 1 98 ? 24.058 24.857 -14.323 1.00 43.00 98 GLU A C 1
ATOM 773 O O . GLU A 1 98 ? 25.272 24.888 -14.164 1.00 43.00 98 GLU A O 1
ATOM 778 N N . GLN A 1 99 ? 23.496 23.880 -15.048 1.00 40.84 99 GLN A N 1
ATOM 779 C CA . GLN A 1 99 ? 24.247 23.161 -16.093 1.00 40.84 99 GLN A CA 1
ATOM 780 C C . GLN A 1 99 ? 23.371 22.932 -17.340 1.00 40.84 99 GLN A C 1
ATOM 782 O O . GLN A 1 99 ? 22.428 22.141 -17.307 1.00 40.84 99 GLN A O 1
ATOM 787 N N . PRO A 1 100 ? 23.642 23.622 -18.464 1.00 38.12 100 PRO A N 1
ATOM 788 C CA . PRO A 1 100 ? 22.878 23.454 -19.690 1.00 38.12 100 PRO A CA 1
ATOM 789 C C . PRO A 1 100 ? 23.382 22.213 -20.440 1.00 38.12 100 PRO A C 1
ATOM 791 O O . PRO A 1 100 ? 24.415 22.267 -21.104 1.00 38.12 100 PRO A O 1
ATOM 794 N N . GLY A 1 101 ? 22.658 21.094 -20.361 1.00 41.06 101 GLY A N 1
ATOM 795 C CA . GLY A 1 101 ? 22.962 19.931 -21.204 1.00 41.06 101 GLY A CA 1
ATOM 796 C C . GLY A 1 101 ? 22.316 18.601 -20.829 1.00 41.06 101 GLY A C 1
ATOM 797 O O . GLY A 1 101 ? 22.197 17.744 -21.701 1.00 41.06 101 GLY A O 1
ATOM 798 N N . GLU A 1 102 ? 21.855 18.419 -19.593 1.00 38.22 102 GLU A N 1
ATOM 799 C CA . GLU A 1 102 ? 21.268 17.151 -19.152 1.00 38.22 102 GLU A CA 1
ATOM 800 C C . GLU A 1 102 ? 19.755 17.288 -18.965 1.00 38.22 102 GLU A C 1
ATOM 802 O O . GLU A 1 102 ? 19.263 18.256 -18.388 1.00 38.22 102 GLU A O 1
ATOM 807 N N . LEU A 1 103 ? 19.001 16.340 -19.525 1.00 40.78 103 LEU A N 1
ATOM 808 C CA . LEU A 1 103 ? 17.554 16.231 -19.352 1.00 40.78 103 LEU A CA 1
ATOM 809 C C . LEU A 1 103 ? 17.252 16.110 -17.854 1.00 40.78 103 LEU A C 1
ATOM 811 O O . LEU A 1 103 ? 17.415 15.042 -17.283 1.00 40.78 103 LEU A O 1
ATOM 815 N N . THR A 1 104 ? 16.838 17.229 -17.264 1.00 38.28 104 THR A N 1
ATOM 816 C CA . THR A 1 104 ? 16.460 17.446 -15.863 1.00 38.28 104 THR A CA 1
ATOM 817 C C . THR A 1 104 ? 15.757 16.237 -15.237 1.00 38.28 104 THR A C 1
ATOM 819 O O . THR A 1 104 ? 14.553 16.044 -15.444 1.00 38.28 104 THR A O 1
ATOM 822 N N . ASP A 1 105 ? 16.501 15.439 -14.471 1.00 46.97 105 ASP A N 1
ATOM 823 C CA . ASP A 1 105 ? 15.932 14.480 -13.530 1.00 46.97 105 ASP A CA 1
ATOM 824 C C . ASP A 1 105 ? 15.432 15.280 -12.316 1.00 46.97 105 ASP A C 1
ATOM 826 O O . ASP A 1 105 ? 16.132 16.133 -11.774 1.00 46.97 105 ASP A O 1
ATOM 830 N N . ALA A 1 106 ? 14.175 15.050 -11.939 1.00 53.50 106 ALA A N 1
ATOM 831 C CA . ALA A 1 106 ? 13.569 15.603 -10.731 1.00 53.50 106 ALA A CA 1
ATOM 832 C C . ALA A 1 106 ? 14.447 15.303 -9.500 1.00 53.50 106 ALA A C 1
ATOM 834 O O . ALA A 1 106 ? 15.206 14.328 -9.534 1.00 53.50 106 ALA A O 1
ATOM 835 N N . PRO A 1 107 ? 14.329 16.072 -8.400 1.00 56.22 107 PRO A N 1
ATOM 836 C CA . PRO A 1 107 ? 15.117 15.800 -7.208 1.00 56.22 107 PRO A CA 1
ATOM 837 C C . PRO A 1 107 ? 14.926 14.332 -6.797 1.00 56.22 107 PRO A C 1
ATOM 839 O O . PRO A 1 107 ? 13.808 13.850 -6.600 1.00 56.22 107 PRO A O 1
ATOM 842 N N . SER A 1 108 ? 16.029 13.587 -6.784 1.00 67.00 108 SER A N 1
ATOM 843 C CA . SER A 1 108 ? 16.010 12.131 -6.664 1.00 67.00 108 SER A CA 1
ATOM 844 C C . SER A 1 108 ? 16.418 11.735 -5.254 1.00 67.00 108 SER A C 1
ATOM 846 O O . SER A 1 108 ? 17.468 12.134 -4.749 1.00 67.00 108 SER A O 1
ATOM 848 N N . LEU A 1 109 ? 15.558 10.973 -4.583 1.00 83.81 109 LEU A N 1
ATOM 849 C CA . LEU A 1 109 ? 15.843 10.454 -3.254 1.00 83.81 109 LEU A CA 1
ATOM 850 C C . LEU A 1 109 ? 16.812 9.273 -3.371 1.00 83.81 109 LEU A C 1
ATOM 852 O O . LEU A 1 109 ? 16.555 8.340 -4.126 1.00 83.81 109 LEU A O 1
ATOM 856 N N . ALA A 1 110 ? 17.893 9.262 -2.590 1.00 85.31 110 ALA A N 1
ATOM 857 C CA . ALA A 1 110 ? 18.827 8.141 -2.613 1.00 85.31 110 ALA A CA 1
ATOM 858 C C . ALA A 1 110 ? 18.139 6.825 -2.169 1.00 85.31 110 ALA A C 1
ATOM 860 O O . ALA A 1 110 ? 17.346 6.832 -1.217 1.00 85.31 110 ALA A O 1
ATOM 861 N N . PRO A 1 111 ? 18.474 5.661 -2.767 1.00 86.31 111 PRO A N 1
ATOM 862 C CA . PRO A 1 111 ? 17.882 4.373 -2.393 1.00 86.31 111 PRO A CA 1
ATOM 863 C C . PRO A 1 111 ? 18.043 4.004 -0.910 1.00 86.31 111 PRO A C 1
ATOM 865 O O . PRO A 1 111 ? 17.206 3.271 -0.371 1.00 86.31 111 PRO A O 1
ATOM 868 N N . SER A 1 112 ? 19.094 4.502 -0.252 1.00 85.06 112 SER A N 1
ATOM 869 C CA . SER A 1 112 ? 19.373 4.327 1.180 1.00 85.06 112 SER A CA 1
ATOM 870 C C . SER A 1 112 ? 18.460 5.159 2.088 1.00 85.06 112 SER A C 1
ATOM 872 O O . SER A 1 112 ? 18.144 4.717 3.189 1.00 85.06 112 SER A O 1
ATOM 874 N N . GLU A 1 113 ? 18.011 6.329 1.631 1.00 86.94 113 GLU A N 1
ATOM 875 C CA . GLU A 1 113 ? 17.123 7.234 2.376 1.00 86.94 113 GLU A CA 1
ATOM 876 C C . GLU A 1 113 ? 15.638 6.913 2.158 1.00 86.94 113 GLU A C 1
ATOM 878 O O . GLU A 1 113 ? 14.769 7.306 2.941 1.00 86.94 113 GLU A O 1
ATOM 883 N N . ALA A 1 114 ? 15.329 6.185 1.088 1.00 90.12 114 ALA A N 1
ATOM 884 C CA . ALA A 1 114 ? 13.971 5.816 0.744 1.00 90.12 114 ALA A CA 1
ATOM 885 C C . ALA A 1 114 ? 13.351 4.848 1.767 1.00 90.12 114 ALA A C 1
ATOM 887 O O . ALA A 1 114 ? 13.810 3.724 1.981 1.00 90.12 114 ALA A O 1
ATOM 888 N N . ARG A 1 115 ? 12.218 5.258 2.342 1.00 92.00 115 ARG A N 1
ATOM 889 C CA . ARG A 1 115 ? 11.352 4.411 3.173 1.00 92.00 115 ARG A CA 1
ATOM 890 C C . ARG A 1 115 ? 10.524 3.433 2.357 1.00 92.00 115 ARG A C 1
ATOM 892 O O . ARG A 1 115 ? 9.993 2.475 2.918 1.00 92.00 115 ARG A O 1
ATOM 899 N N . GLY A 1 116 ? 10.382 3.657 1.057 1.00 94.00 116 GLY A N 1
ATOM 900 C CA . GLY A 1 116 ? 9.501 2.845 0.240 1.00 94.00 116 GLY A CA 1
ATOM 901 C C . GLY A 1 116 ? 9.442 3.250 -1.222 1.00 94.00 116 GLY A C 1
ATOM 902 O O . GLY A 1 116 ? 10.272 4.017 -1.705 1.00 94.00 116 GLY A O 1
ATOM 903 N N . ILE A 1 117 ? 8.412 2.743 -1.894 1.00 95.94 117 ILE A N 1
ATOM 904 C CA . ILE A 1 117 ? 8.048 3.079 -3.271 1.00 95.94 117 ILE A CA 1
ATOM 905 C C . ILE A 1 117 ? 6.600 3.571 -3.269 1.00 95.94 117 ILE A C 1
ATOM 907 O O . ILE A 1 117 ? 5.711 2.886 -2.758 1.00 95.94 117 ILE A O 1
ATOM 911 N N . HIS A 1 118 ? 6.359 4.736 -3.856 1.00 96.00 118 HIS A N 1
ATOM 912 C CA . HIS A 1 118 ? 5.039 5.266 -4.150 1.00 96.00 118 HIS A CA 1
ATOM 913 C C . HIS A 1 118 ? 4.706 5.011 -5.621 1.00 96.00 118 HIS A C 1
ATOM 915 O O . HIS A 1 118 ? 5.420 5.427 -6.526 1.00 96.00 118 HIS A O 1
ATOM 921 N N . VAL A 1 119 ? 3.608 4.303 -5.855 1.00 97.31 119 VAL A N 1
ATOM 922 C CA . VAL A 1 119 ? 3.071 4.031 -7.184 1.00 97.31 119 VAL A CA 1
ATOM 923 C C . VAL A 1 119 ? 1.832 4.883 -7.385 1.00 97.31 119 VAL A C 1
ATOM 925 O O . VAL A 1 119 ? 0.830 4.690 -6.692 1.00 97.31 119 VAL A O 1
ATOM 928 N N . GLU A 1 120 ? 1.870 5.781 -8.364 1.00 96.06 120 GLU A N 1
ATOM 929 C CA . GLU A 1 120 ? 0.744 6.645 -8.709 1.00 96.06 120 GLU A CA 1
ATOM 930 C C . GLU A 1 120 ? 0.191 6.294 -10.093 1.00 96.06 120 GLU A C 1
ATOM 932 O O . GLU A 1 120 ? 0.920 6.194 -11.080 1.00 96.06 120 GLU A O 1
ATOM 937 N N . LEU A 1 121 ? -1.128 6.118 -10.172 1.00 95.44 121 LEU A N 1
ATOM 938 C CA . LEU A 1 121 ? -1.873 5.888 -11.404 1.00 95.44 121 LEU A CA 1
ATOM 939 C C . LEU A 1 121 ? -2.851 7.045 -11.611 1.00 95.44 121 LEU A C 1
ATOM 941 O O . LEU A 1 121 ? -3.884 7.117 -10.941 1.00 95.44 121 LEU A O 1
ATOM 945 N N . ARG A 1 122 ? -2.546 7.936 -12.558 1.00 94.38 122 ARG A N 1
ATOM 946 C CA . ARG A 1 122 ? -3.430 9.039 -12.949 1.00 94.38 122 ARG A CA 1
ATOM 947 C C . ARG A 1 122 ? -4.284 8.655 -14.141 1.00 94.38 122 ARG A C 1
ATOM 949 O O . ARG A 1 122 ? -3.777 8.425 -15.240 1.00 94.38 122 ARG A O 1
ATOM 956 N N . TYR A 1 123 ? -5.585 8.636 -13.914 1.00 92.19 123 TYR A N 1
ATOM 957 C CA . TYR A 1 123 ? -6.608 8.597 -14.943 1.00 92.19 123 TYR A CA 1
ATOM 958 C C . TYR A 1 123 ? -7.249 9.980 -15.078 1.00 92.19 123 TYR A C 1
ATOM 960 O O . TYR A 1 123 ? -7.203 10.779 -14.145 1.00 92.19 123 TYR A O 1
ATOM 968 N N . GLN A 1 124 ? -7.929 10.225 -16.199 1.00 89.12 124 GLN A N 1
ATOM 969 C CA . GLN A 1 124 ? -8.610 11.500 -16.480 1.00 89.12 124 GLN A CA 1
ATOM 970 C C . GLN A 1 124 ? -9.520 11.995 -15.345 1.00 89.12 124 GLN A C 1
ATOM 972 O O . GLN A 1 124 ? -9.667 13.197 -15.145 1.00 89.12 124 GLN A O 1
ATOM 977 N N . LYS A 1 125 ? -10.188 11.077 -14.632 1.00 86.75 125 LYS A N 1
ATOM 978 C CA . LYS A 1 125 ? -11.185 11.415 -13.602 1.00 86.75 125 LYS A CA 1
ATOM 979 C C . LYS A 1 125 ? -10.806 10.959 -12.196 1.00 86.75 125 LYS A C 1
ATOM 981 O O . LYS A 1 125 ? -11.572 11.192 -11.265 1.00 86.75 125 LYS A O 1
ATOM 986 N N . ALA A 1 126 ? -9.681 10.266 -12.031 1.00 89.56 126 ALA A N 1
ATOM 987 C CA . ALA A 1 126 ? -9.298 9.704 -10.743 1.00 89.56 126 ALA A CA 1
ATOM 988 C C . ALA A 1 126 ? -7.793 9.449 -10.650 1.00 89.56 126 ALA A C 1
ATOM 990 O O . ALA A 1 126 ? -7.171 8.977 -11.599 1.00 89.56 126 ALA A O 1
ATOM 991 N N . THR A 1 127 ? -7.243 9.656 -9.458 1.00 92.19 127 THR A N 1
ATOM 992 C CA . THR A 1 127 ? -5.889 9.223 -9.111 1.00 92.19 127 THR A CA 1
ATOM 993 C C . THR A 1 127 ? -5.976 8.081 -8.115 1.00 92.19 127 THR A C 1
ATOM 995 O O . THR A 1 127 ? -6.685 8.170 -7.108 1.00 92.19 127 THR A O 1
ATOM 998 N N . TYR A 1 128 ? -5.247 7.010 -8.396 1.00 94.81 128 TYR A N 1
ATOM 999 C CA . TYR A 1 128 ? -5.123 5.867 -7.508 1.00 94.81 128 TYR A CA 1
ATOM 1000 C C . TYR A 1 128 ? -3.677 5.674 -7.095 1.00 94.81 128 TYR A C 1
ATOM 1002 O O . TYR A 1 128 ? -2.770 5.897 -7.893 1.00 94.81 128 TYR A O 1
ATOM 1010 N N . THR A 1 129 ? -3.467 5.237 -5.858 1.00 96.25 129 THR A N 1
ATOM 1011 C CA . THR A 1 129 ? -2.127 5.145 -5.280 1.00 96.25 129 THR A CA 1
ATOM 1012 C C . THR A 1 129 ? -1.898 3.797 -4.619 1.00 96.25 129 THR A C 1
ATOM 1014 O O . THR A 1 129 ? -2.821 3.164 -4.092 1.00 96.25 129 THR A O 1
ATOM 1017 N N . ALA A 1 130 ? -0.653 3.344 -4.657 1.00 97.56 130 ALA A N 1
ATOM 1018 C CA . ALA A 1 130 ? -0.158 2.254 -3.839 1.00 97.56 130 ALA A CA 1
ATOM 1019 C C . ALA A 1 130 ? 1.187 2.645 -3.225 1.00 97.56 130 ALA A C 1
ATOM 1021 O O . ALA A 1 130 ? 1.973 3.348 -3.847 1.00 97.56 130 ALA A O 1
ATOM 1022 N N . ILE A 1 131 ? 1.450 2.212 -1.997 1.00 97.50 131 ILE A N 1
ATOM 1023 C CA . ILE A 1 131 ? 2.685 2.522 -1.276 1.00 97.50 131 ILE A CA 1
ATOM 1024 C C . ILE A 1 131 ? 3.257 1.215 -0.741 1.00 97.50 131 ILE A C 1
ATOM 1026 O O . ILE A 1 131 ? 2.589 0.510 0.016 1.00 97.50 131 ILE A O 1
ATOM 1030 N N . LEU A 1 132 ? 4.483 0.892 -1.141 1.00 97.00 132 LEU A N 1
ATOM 1031 C CA . LEU A 1 132 ? 5.268 -0.212 -0.603 1.00 97.00 132 LEU A CA 1
ATOM 1032 C C . LEU A 1 132 ? 6.234 0.354 0.433 1.00 97.00 132 LEU A C 1
ATOM 1034 O O . LEU A 1 132 ? 7.024 1.229 0.100 1.00 97.00 132 LEU A O 1
ATOM 1038 N N . LEU A 1 133 ? 6.185 -0.131 1.670 1.00 95.31 133 LEU A N 1
ATOM 1039 C CA . LEU A 1 133 ? 6.980 0.382 2.787 1.00 95.31 133 LEU A CA 1
ATOM 1040 C C . LEU A 1 133 ? 8.003 -0.653 3.251 1.00 95.31 133 LEU A C 1
ATOM 1042 O O . LEU A 1 133 ? 7.686 -1.841 3.365 1.00 95.31 133 LEU A O 1
ATOM 1046 N N . ARG A 1 134 ? 9.219 -0.181 3.538 1.00 92.62 134 ARG A N 1
ATOM 1047 C CA . ARG A 1 134 ? 10.305 -0.961 4.139 1.00 92.62 134 ARG A CA 1
ATOM 1048 C C . ARG A 1 134 ? 10.115 -1.089 5.642 1.00 92.62 134 ARG A C 1
ATOM 1050 O O . ARG A 1 134 ? 9.405 -0.306 6.272 1.00 92.62 134 ARG A O 1
ATOM 1057 N N . ASP A 1 135 ? 10.808 -2.068 6.204 1.00 88.94 135 ASP A N 1
ATOM 1058 C CA . ASP A 1 135 ? 11.029 -2.125 7.641 1.00 88.94 135 ASP A CA 1
ATOM 1059 C C . ASP A 1 135 ? 12.072 -1.058 8.037 1.00 88.94 135 ASP A C 1
ATOM 1061 O O . ASP A 1 135 ? 13.199 -1.113 7.535 1.00 88.94 135 ASP A O 1
ATOM 1065 N N . PRO A 1 136 ? 11.724 -0.072 8.885 1.00 82.06 136 PRO A N 1
ATOM 1066 C CA . PRO A 1 136 ? 12.662 0.966 9.299 1.00 82.06 136 PRO A CA 1
ATOM 1067 C C . PRO A 1 136 ? 13.775 0.451 10.217 1.00 82.06 136 PRO A C 1
ATOM 1069 O O . PRO A 1 136 ? 14.828 1.079 10.278 1.00 82.06 136 PRO A O 1
ATOM 1072 N N . GLU A 1 137 ? 13.561 -0.654 10.937 1.00 79.06 137 GLU A N 1
ATOM 1073 C CA . GLU A 1 137 ? 14.554 -1.196 11.873 1.00 79.06 137 GLU A CA 1
ATOM 1074 C C . GLU A 1 137 ? 15.561 -2.109 11.171 1.00 79.06 137 GLU A C 1
ATOM 1076 O O . GLU A 1 137 ? 16.675 -2.296 11.660 1.00 79.06 137 GLU A O 1
ATOM 1081 N N . ASN A 1 138 ? 15.189 -2.676 10.018 1.00 74.69 138 ASN A N 1
ATOM 1082 C CA . ASN A 1 138 ? 16.021 -3.649 9.321 1.00 74.69 138 ASN A CA 1
ATOM 1083 C C . ASN A 1 138 ? 15.966 -3.505 7.785 1.00 74.69 138 ASN A C 1
ATOM 1085 O O . ASN A 1 138 ? 15.426 -4.373 7.089 1.00 74.69 138 ASN A O 1
ATOM 1089 N N . PRO A 1 139 ? 16.536 -2.419 7.228 1.00 70.19 139 PRO A N 1
ATOM 1090 C CA . PRO A 1 139 ? 16.482 -2.137 5.794 1.00 70.19 139 PRO A CA 1
ATOM 1091 C C . PRO A 1 139 ? 17.338 -3.088 4.937 1.00 70.19 139 PRO A C 1
ATOM 1093 O O . PRO A 1 139 ? 17.111 -3.169 3.733 1.00 70.19 139 PRO A O 1
ATOM 1096 N N . SER A 1 140 ? 18.302 -3.807 5.529 1.00 63.50 140 SER A N 1
ATOM 1097 C CA . SER A 1 140 ? 19.282 -4.664 4.834 1.00 63.50 140 SER A CA 1
ATOM 1098 C C . SER A 1 140 ? 19.125 -6.163 5.123 1.00 63.50 140 SER A C 1
ATOM 1100 O O . SER A 1 140 ? 20.009 -6.954 4.804 1.00 63.50 140 SER A O 1
ATOM 1102 N N . ALA A 1 141 ? 18.002 -6.582 5.716 1.00 65.62 141 ALA A N 1
ATOM 1103 C CA . ALA A 1 141 ? 17.791 -7.962 6.168 1.00 65.62 141 ALA A CA 1
ATOM 1104 C C . ALA A 1 141 ? 17.707 -9.015 5.045 1.00 65.62 141 ALA A C 1
ATOM 1106 O O . ALA A 1 141 ? 17.537 -10.202 5.339 1.00 65.62 141 ALA A O 1
ATOM 1107 N N . THR A 1 142 ? 17.716 -8.602 3.776 1.00 75.50 142 THR A N 1
ATOM 1108 C CA . THR A 1 142 ? 17.423 -9.477 2.640 1.00 75.50 142 THR A CA 1
ATOM 1109 C C . THR A 1 142 ? 18.660 -9.863 1.837 1.00 75.50 142 THR A C 1
ATOM 1111 O O . THR A 1 142 ? 19.628 -9.108 1.778 1.00 75.50 142 THR A O 1
ATOM 1114 N N . PRO A 1 143 ? 18.635 -11.048 1.196 1.00 84.69 143 PRO A N 1
ATOM 1115 C CA . PRO A 1 143 ? 19.651 -11.422 0.218 1.00 84.69 143 PRO A CA 1
ATOM 1116 C C . PRO A 1 143 ? 19.745 -10.385 -0.918 1.00 84.69 143 PRO A C 1
ATOM 1118 O O . PRO A 1 143 ? 18.759 -9.696 -1.178 1.00 84.69 143 PRO A O 1
ATOM 1121 N N . PRO A 1 144 ? 20.880 -10.309 -1.636 1.00 84.56 144 PRO A N 1
ATOM 1122 C CA . PRO A 1 144 ? 21.149 -9.247 -2.612 1.00 84.56 144 PRO A CA 1
ATOM 1123 C C . PRO A 1 144 ? 20.149 -9.189 -3.775 1.00 84.56 144 PRO A C 1
ATOM 1125 O O . PRO A 1 144 ? 19.918 -8.114 -4.312 1.00 84.56 144 PRO A O 1
ATOM 1128 N N . ASP A 1 145 ? 19.513 -10.310 -4.126 1.00 92.19 145 ASP A N 1
ATOM 1129 C CA . ASP A 1 145 ? 18.528 -10.387 -5.218 1.00 92.19 145 ASP A CA 1
ATOM 1130 C C . ASP A 1 145 ? 17.087 -10.064 -4.776 1.00 92.19 145 ASP A C 1
ATOM 1132 O O . ASP A 1 145 ? 16.140 -10.190 -5.564 1.00 92.19 145 ASP A O 1
ATOM 1136 N N . PHE A 1 146 ? 16.903 -9.716 -3.499 1.00 92.94 146 PHE A N 1
ATOM 1137 C CA . PHE A 1 146 ? 15.604 -9.474 -2.889 1.00 92.94 146 PHE A CA 1
ATOM 1138 C C . PHE A 1 146 ? 15.552 -8.123 -2.182 1.00 92.94 146 PHE A C 1
ATOM 1140 O O . PHE A 1 146 ? 16.423 -7.766 -1.391 1.00 92.94 146 PHE A O 1
ATOM 1147 N N . THR A 1 147 ? 14.429 -7.427 -2.349 1.00 93.19 147 THR A N 1
ATOM 1148 C CA . THR A 1 147 ? 14.124 -6.197 -1.613 1.00 93.19 147 THR A CA 1
ATOM 1149 C C . THR A 1 147 ? 12.982 -6.437 -0.621 1.00 93.19 147 THR A C 1
ATOM 1151 O O . THR A 1 147 ? 11.899 -6.894 -0.997 1.00 93.19 147 THR A O 1
ATOM 1154 N N . SER A 1 148 ? 13.200 -6.119 0.660 1.00 93.88 148 SER A N 1
ATOM 1155 C CA . SER A 1 148 ? 12.167 -6.224 1.703 1.00 93.88 148 SER A CA 1
ATOM 1156 C C . SER A 1 148 ? 11.251 -4.999 1.727 1.00 93.88 148 SER A C 1
ATOM 1158 O O . SER A 1 148 ? 11.646 -3.926 2.181 1.00 93.88 148 SER A O 1
ATOM 1160 N N . LEU A 1 149 ? 10.003 -5.161 1.283 1.00 95.12 149 LEU A N 1
ATOM 1161 C CA . LEU A 1 149 ? 8.941 -4.153 1.406 1.00 95.12 149 LEU A CA 1
ATOM 1162 C C . LEU A 1 149 ? 7.696 -4.806 2.022 1.00 95.12 149 LEU A C 1
ATOM 1164 O O . LEU A 1 149 ? 6.733 -5.079 1.307 1.00 95.12 149 LEU A O 1
ATOM 1168 N N . PRO A 1 150 ? 7.718 -5.156 3.322 1.00 94.94 150 PRO A N 1
ATOM 1169 C CA . PRO A 1 150 ? 6.745 -6.074 3.914 1.00 94.94 150 PRO A CA 1
ATOM 1170 C C . PRO A 1 150 ? 5.312 -5.535 3.984 1.00 94.94 150 PRO A C 1
ATOM 1172 O O . PRO A 1 150 ? 4.385 -6.329 4.172 1.00 94.94 150 PRO A O 1
ATOM 1175 N N . LEU A 1 151 ? 5.107 -4.222 3.856 1.00 95.81 151 LEU A N 1
ATOM 1176 C CA . LEU A 1 151 ? 3.796 -3.586 3.948 1.00 95.81 151 LEU A CA 1
ATOM 1177 C C . LEU A 1 151 ? 3.436 -2.902 2.628 1.00 95.81 151 LEU A C 1
ATOM 1179 O O . LEU A 1 151 ? 4.118 -1.983 2.190 1.00 95.81 151 LEU A O 1
ATOM 1183 N N . LEU A 1 152 ? 2.322 -3.323 2.031 1.00 97.50 152 LEU A N 1
ATOM 1184 C CA . LEU A 1 152 ? 1.718 -2.681 0.868 1.00 97.50 152 LEU A CA 1
ATOM 1185 C C . LEU A 1 152 ? 0.394 -2.029 1.263 1.00 97.50 152 LEU A C 1
ATOM 1187 O O . LEU A 1 152 ? -0.500 -2.687 1.791 1.00 97.50 152 LEU A O 1
ATOM 1191 N N . LEU A 1 153 ? 0.243 -0.752 0.946 1.00 97.44 153 LEU A N 1
ATOM 1192 C CA . LEU A 1 153 ? -0.973 0.027 1.136 1.00 97.44 153 LEU A CA 1
ATOM 1193 C C . LEU A 1 153 ? -1.558 0.359 -0.233 1.00 97.44 153 LEU A C 1
ATOM 1195 O O . LEU A 1 153 ? -0.870 0.945 -1.055 1.00 97.44 153 LEU A O 1
ATOM 1199 N N . VAL A 1 154 ? -2.812 -0.009 -0.499 1.00 96.81 154 VAL A N 1
ATOM 1200 C CA . VAL A 1 154 ? -3.447 0.201 -1.812 1.00 96.81 154 VAL A CA 1
ATOM 1201 C C . VAL A 1 154 ? -4.738 0.996 -1.688 1.00 96.81 154 VAL A C 1
ATOM 1203 O O . VAL A 1 154 ? -5.638 0.622 -0.931 1.00 96.81 154 VAL A O 1
ATOM 1206 N N . ARG A 1 155 ? -4.861 2.047 -2.498 1.00 95.12 155 ARG A N 1
ATOM 1207 C CA . ARG A 1 155 ? -6.063 2.864 -2.680 1.00 95.12 155 ARG A CA 1
ATOM 1208 C C . ARG A 1 155 ? -6.482 2.818 -4.152 1.00 95.12 155 ARG A C 1
ATOM 1210 O O . ARG A 1 155 ? -6.203 3.724 -4.931 1.00 95.12 155 ARG A O 1
ATOM 1217 N N . MET A 1 156 ? -7.142 1.725 -4.532 1.00 92.12 156 MET A N 1
ATOM 1218 C CA . MET A 1 156 ? -7.587 1.428 -5.901 1.00 92.12 156 MET A CA 1
ATOM 1219 C C . MET A 1 156 ? -8.947 0.699 -5.877 1.00 92.12 156 MET A C 1
ATOM 1221 O O . MET A 1 156 ? -9.208 -0.041 -4.920 1.00 92.12 156 MET A O 1
ATOM 1225 N N . PRO A 1 157 ? -9.797 0.836 -6.918 1.00 90.69 157 PRO A N 1
ATOM 1226 C CA . PRO A 1 157 ? -10.998 0.023 -7.099 1.00 90.69 157 PRO A CA 1
ATOM 1227 C C . PRO A 1 157 ? -10.663 -1.466 -7.196 1.00 90.69 157 PRO A C 1
ATOM 1229 O O . PRO A 1 157 ? -9.544 -1.839 -7.548 1.00 90.69 157 PRO A O 1
ATOM 1232 N N . ALA A 1 158 ? -11.642 -2.330 -6.919 1.00 87.38 158 ALA A N 1
ATOM 1233 C CA . ALA A 1 158 ? -11.420 -3.772 -6.815 1.00 87.38 158 ALA A CA 1
ATOM 1234 C C . ALA A 1 158 ? -10.771 -4.392 -8.068 1.00 87.38 158 ALA A C 1
ATOM 1236 O O . ALA A 1 158 ? -9.835 -5.174 -7.917 1.00 87.38 158 ALA A O 1
ATOM 1237 N N . ALA A 1 159 ? -11.221 -4.007 -9.268 1.00 86.25 159 ALA A N 1
ATOM 1238 C CA . ALA A 1 159 ? -10.674 -4.497 -10.535 1.00 86.25 159 ALA A CA 1
ATOM 1239 C C . ALA A 1 159 ? -9.206 -4.079 -10.725 1.00 86.25 159 ALA A C 1
ATOM 1241 O O . ALA A 1 159 ? -8.337 -4.931 -10.890 1.00 86.25 159 ALA A O 1
ATOM 1242 N N . LEU A 1 160 ? -8.909 -2.781 -10.588 1.00 90.12 160 LEU A N 1
ATOM 1243 C CA . LEU A 1 160 ? -7.546 -2.256 -10.715 1.00 90.12 160 LEU A CA 1
ATOM 1244 C C . LEU A 1 160 ? -6.595 -2.861 -9.677 1.00 90.12 160 LEU A C 1
ATOM 1246 O O . LEU A 1 160 ? -5.468 -3.233 -9.993 1.00 90.12 160 LEU A O 1
ATOM 1250 N N . ARG A 1 161 ? -7.070 -2.995 -8.437 1.00 93.00 161 ARG A N 1
ATOM 1251 C CA . ARG A 1 161 ? -6.319 -3.626 -7.353 1.00 93.00 161 ARG A CA 1
ATOM 1252 C C . ARG A 1 161 ? -6.000 -5.087 -7.663 1.00 93.00 161 ARG A C 1
ATOM 1254 O O . ARG A 1 161 ? -4.912 -5.536 -7.326 1.00 93.00 161 ARG A O 1
ATOM 1261 N N . ALA A 1 162 ? -6.918 -5.829 -8.287 1.00 91.75 162 ALA A N 1
ATOM 1262 C CA . ALA A 1 162 ? -6.663 -7.208 -8.694 1.00 91.75 162 ALA A CA 1
ATOM 1263 C C . ALA A 1 162 ? -5.541 -7.276 -9.741 1.00 91.75 162 ALA A C 1
ATOM 1265 O O . ALA A 1 162 ? -4.567 -7.989 -9.513 1.00 91.75 162 ALA A O 1
ATOM 1266 N N . THR A 1 163 ? -5.612 -6.467 -10.807 1.00 93.44 163 THR A N 1
ATOM 1267 C CA . THR A 1 163 ? -4.553 -6.392 -11.831 1.00 93.44 163 THR A CA 1
ATOM 1268 C C . THR A 1 163 ? -3.207 -5.984 -11.231 1.00 93.44 163 THR A C 1
ATOM 1270 O O . THR A 1 163 ? -2.191 -6.620 -11.507 1.00 93.44 163 THR A O 1
ATOM 1273 N N . PHE A 1 164 ? -3.186 -4.967 -10.364 1.00 95.62 164 PHE A N 1
ATOM 1274 C CA . PHE A 1 164 ? -1.965 -4.514 -9.693 1.00 95.62 164 PHE A CA 1
ATOM 1275 C C . PHE A 1 164 ? -1.353 -5.602 -8.799 1.00 95.62 164 PHE A C 1
ATOM 1277 O O . PHE A 1 164 ? -0.152 -5.858 -8.864 1.00 95.62 164 PHE A O 1
ATOM 1284 N N . ASN A 1 165 ? -2.174 -6.295 -8.007 1.00 95.56 165 ASN A N 1
ATOM 1285 C CA . ASN A 1 165 ? -1.709 -7.393 -7.162 1.00 95.56 165 ASN A CA 1
ATOM 1286 C C . ASN A 1 165 ? -1.147 -8.547 -8.003 1.00 95.56 165 ASN A C 1
ATOM 1288 O O . ASN A 1 165 ? -0.076 -9.063 -7.690 1.00 95.56 165 ASN A O 1
ATOM 1292 N N . THR A 1 166 ? -1.828 -8.927 -9.089 1.00 95.75 166 THR A N 1
ATOM 1293 C CA . THR A 1 166 ? -1.336 -9.947 -10.024 1.00 95.75 166 THR A CA 1
ATOM 1294 C C . THR A 1 166 ? -0.002 -9.529 -10.633 1.00 95.75 166 THR A C 1
ATOM 1296 O O . THR A 1 166 ? 0.943 -10.320 -10.623 1.00 95.75 166 THR A O 1
ATOM 1299 N N . TYR A 1 167 ? 0.119 -8.279 -11.085 1.00 96.62 167 TYR A N 1
ATOM 1300 C CA . TYR A 1 167 ? 1.380 -7.742 -11.585 1.00 96.62 167 TYR A CA 1
ATOM 1301 C C . TYR A 1 167 ? 2.504 -7.885 -10.554 1.00 96.62 167 TYR A C 1
ATOM 1303 O O . TYR A 1 167 ? 3.538 -8.452 -10.882 1.00 96.62 167 TYR A O 1
ATOM 1311 N N . LEU A 1 168 ? 2.291 -7.472 -9.300 1.00 96.88 168 LEU A N 1
ATOM 1312 C CA . LEU A 1 168 ? 3.309 -7.617 -8.256 1.00 96.88 168 LEU A CA 1
ATOM 1313 C C . LEU A 1 168 ? 3.721 -9.079 -8.047 1.00 96.88 168 LEU A C 1
ATOM 1315 O O . LEU A 1 168 ? 4.911 -9.382 -8.068 1.00 96.88 168 LEU A O 1
ATOM 1319 N N . THR A 1 169 ? 2.756 -9.991 -7.889 1.00 96.50 169 THR A N 1
ATOM 1320 C CA . THR A 1 169 ? 3.067 -11.415 -7.659 1.00 96.50 169 THR A CA 1
ATOM 1321 C C . THR A 1 169 ? 3.813 -12.063 -8.825 1.00 96.50 169 THR A C 1
ATOM 1323 O O . THR A 1 169 ? 4.675 -12.902 -8.598 1.00 96.50 169 THR A O 1
ATOM 1326 N N . THR A 1 170 ? 3.517 -11.659 -10.063 1.00 95.88 170 THR A N 1
ATOM 1327 C CA . THR A 1 170 ? 4.134 -12.230 -11.272 1.00 95.88 170 THR A CA 1
ATOM 1328 C C . THR A 1 170 ? 5.473 -11.587 -11.622 1.00 95.88 170 THR A C 1
ATOM 1330 O O . THR A 1 170 ? 6.371 -12.279 -12.088 1.00 95.88 170 THR A O 1
ATOM 1333 N N . ALA A 1 171 ? 5.628 -10.282 -11.394 1.00 95.62 171 ALA A N 1
ATOM 1334 C CA . ALA A 1 171 ? 6.848 -9.551 -11.716 1.00 95.62 171 ALA A CA 1
ATOM 1335 C C . ALA A 1 171 ? 7.975 -9.808 -10.708 1.00 95.62 171 ALA A C 1
ATOM 1337 O O . ALA A 1 171 ? 9.138 -9.772 -11.100 1.00 95.62 171 ALA A O 1
ATOM 1338 N N . PHE A 1 172 ? 7.631 -10.055 -9.438 1.00 95.81 172 PHE A N 1
ATOM 1339 C CA . PHE A 1 172 ? 8.594 -10.138 -8.334 1.00 95.81 172 PHE A CA 1
ATOM 1340 C C . PHE A 1 172 ? 8.598 -11.473 -7.586 1.00 95.81 172 PHE A C 1
ATOM 1342 O O . PHE A 1 172 ? 9.190 -11.549 -6.512 1.00 95.81 172 PHE A O 1
ATOM 1349 N N . ASP A 1 173 ? 7.877 -12.485 -8.080 1.00 95.00 173 ASP A N 1
ATOM 1350 C CA . ASP A 1 173 ? 7.685 -13.780 -7.400 1.00 95.00 173 ASP A CA 1
ATOM 1351 C C . ASP A 1 173 ? 7.387 -13.624 -5.891 1.00 95.00 173 ASP A C 1
ATOM 1353 O O . ASP A 1 173 ? 7.972 -14.265 -5.015 1.00 95.00 173 ASP A O 1
ATOM 1357 N N . THR A 1 174 ? 6.504 -12.673 -5.569 1.00 95.06 174 THR A N 1
ATOM 1358 C CA . THR A 1 174 ? 6.164 -12.314 -4.187 1.00 95.06 174 THR A CA 1
ATOM 1359 C C . THR A 1 174 ? 4.789 -12.841 -3.798 1.00 95.06 174 THR A C 1
ATOM 1361 O O . THR A 1 174 ? 3.870 -12.957 -4.612 1.00 95.06 174 THR A O 1
ATOM 1364 N N . ARG A 1 175 ? 4.619 -13.140 -2.511 1.00 95.62 175 ARG A N 1
ATOM 1365 C CA . ARG A 1 175 ? 3.344 -13.531 -1.917 1.00 95.62 175 ARG A CA 1
ATOM 1366 C C . AR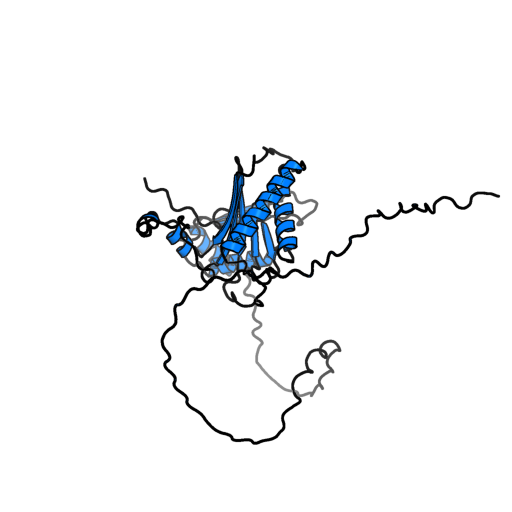G A 1 175 ? 2.666 -12.322 -1.295 1.00 95.62 175 ARG A C 1
ATOM 1368 O O . ARG A 1 175 ? 3.200 -11.698 -0.382 1.00 95.62 175 ARG A O 1
ATOM 1375 N N . LEU A 1 176 ? 1.439 -12.070 -1.740 1.00 96.12 176 LEU A N 1
ATOM 1376 C CA . LEU A 1 176 ? 0.541 -11.063 -1.187 1.00 96.12 176 LEU A CA 1
ATOM 1377 C C . LEU A 1 176 ? -0.499 -11.711 -0.273 1.00 96.12 176 LEU A C 1
ATOM 1379 O O . LEU A 1 176 ? -1.230 -12.609 -0.686 1.00 96.12 176 LEU A O 1
ATOM 1383 N N . ALA A 1 177 ? -0.613 -11.219 0.958 1.00 96.44 177 ALA A N 1
ATOM 1384 C CA . ALA A 1 177 ? -1.661 -11.623 1.891 1.00 96.44 177 ALA A CA 1
ATOM 1385 C C . ALA A 1 177 ? -2.341 -10.392 2.489 1.00 96.44 177 ALA A C 1
ATOM 1387 O O . ALA A 1 177 ? -1.673 -9.463 2.921 1.00 96.44 177 ALA A O 1
ATOM 1388 N N . LEU A 1 178 ? -3.673 -10.369 2.547 1.00 95.25 178 LEU A N 1
ATOM 1389 C CA . LEU A 1 178 ? -4.396 -9.247 3.150 1.00 95.25 178 LEU A CA 1
ATOM 1390 C C . LEU A 1 178 ? -4.015 -9.095 4.633 1.00 95.25 178 LEU A C 1
ATOM 1392 O O . LEU A 1 178 ? -4.113 -10.055 5.403 1.00 95.25 178 LEU A O 1
ATOM 1396 N N . LEU A 1 179 ? -3.617 -7.890 5.048 1.00 93.06 179 LEU A N 1
ATOM 1397 C CA . LEU A 1 179 ? -3.283 -7.607 6.439 1.00 93.06 179 LEU A CA 1
ATOM 1398 C C . LEU A 1 179 ? -4.571 -7.353 7.224 1.00 93.06 179 LEU A C 1
ATOM 1400 O O . LEU A 1 179 ? -5.186 -6.292 7.133 1.00 93.06 179 LEU A O 1
ATOM 1404 N N . ARG A 1 180 ? -4.982 -8.344 8.016 1.00 89.19 180 ARG A N 1
ATOM 1405 C CA . ARG A 1 180 ? -6.083 -8.194 8.970 1.00 89.19 180 ARG A CA 1
ATOM 1406 C C . ARG A 1 180 ? -5.526 -7.819 10.330 1.00 89.19 180 ARG A C 1
ATOM 1408 O O . ARG A 1 180 ? -4.855 -8.632 10.957 1.00 89.19 180 ARG A O 1
ATOM 1415 N N . LEU A 1 181 ? -5.830 -6.604 10.773 1.00 88.19 181 LEU A N 1
ATOM 1416 C CA . LEU A 1 181 ? -5.490 -6.125 12.107 1.00 88.19 181 LEU A CA 1
ATOM 1417 C C . LEU A 1 181 ? -6.586 -6.573 13.085 1.00 88.19 181 LEU A C 1
ATOM 1419 O O . LEU A 1 181 ? -7.735 -6.150 12.939 1.00 88.19 181 LEU A O 1
ATOM 1423 N N . PRO A 1 182 ? -6.286 -7.454 14.057 1.00 87.62 182 PRO A N 1
ATOM 1424 C CA . PRO A 1 182 ? -7.270 -7.865 15.051 1.00 87.62 182 PRO A CA 1
ATOM 1425 C C . PRO A 1 182 ? -7.732 -6.672 15.892 1.00 87.62 182 PRO A C 1
ATOM 1427 O O . PRO A 1 182 ? -6.921 -5.815 16.238 1.00 87.62 182 PRO A O 1
ATOM 1430 N N . SER A 1 183 ? -8.996 -6.656 16.322 1.00 85.69 183 SER A N 1
ATOM 1431 C CA . SER A 1 183 ? -9.534 -5.574 17.165 1.00 85.69 183 SER A CA 1
ATOM 1432 C C . SER A 1 183 ? -8.705 -5.356 18.431 1.00 85.69 183 SER A C 1
ATOM 1434 O O . SER A 1 183 ? -8.434 -4.221 18.796 1.00 85.69 183 SER A O 1
ATOM 1436 N N . ARG A 1 184 ? -8.218 -6.440 19.054 1.00 88.25 184 ARG 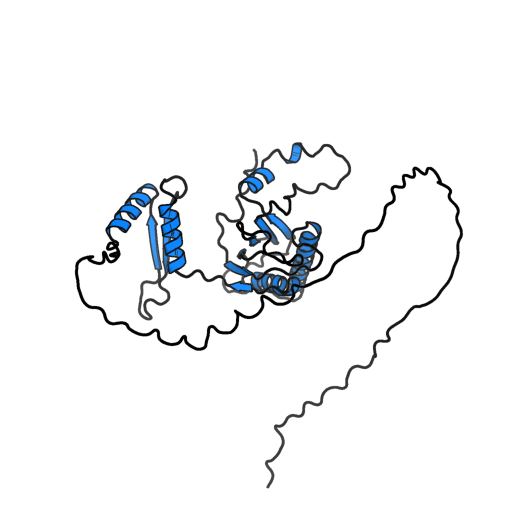A N 1
ATOM 1437 C CA . ARG A 1 184 ? -7.330 -6.349 20.220 1.00 88.25 184 ARG A CA 1
ATOM 1438 C C . ARG A 1 184 ? -6.045 -5.582 19.910 1.00 88.25 184 ARG A C 1
ATOM 1440 O O . ARG A 1 184 ? -5.639 -4.782 20.735 1.00 88.25 184 ARG A O 1
ATOM 1447 N N . PHE A 1 185 ? -5.435 -5.825 18.749 1.00 89.94 185 PHE A N 1
ATOM 1448 C CA . PHE A 1 185 ? -4.229 -5.113 18.329 1.00 89.94 185 PHE A CA 1
ATOM 1449 C C . PHE A 1 185 ? -4.526 -3.622 18.152 1.00 89.94 185 PHE A C 1
ATOM 1451 O O . PHE A 1 185 ? -3.843 -2.802 18.749 1.00 89.94 185 PHE A O 1
ATOM 1458 N N . LEU A 1 186 ? -5.601 -3.281 17.430 1.00 88.12 186 LEU A N 1
ATOM 1459 C CA . LEU A 1 186 ? -6.023 -1.890 17.231 1.00 88.12 186 LEU A CA 1
ATOM 1460 C C . LEU A 1 186 ? -6.274 -1.167 18.561 1.00 88.12 186 LEU A C 1
ATOM 1462 O O . LEU A 1 186 ? -5.783 -0.058 18.743 1.00 88.12 186 LEU A O 1
ATOM 1466 N N . CYS A 1 187 ? -6.975 -1.808 19.502 1.00 87.00 187 CYS A N 1
ATOM 1467 C CA . CYS A 1 187 ? -7.192 -1.270 20.844 1.00 87.00 187 CYS A CA 1
ATOM 1468 C C . CYS A 1 187 ? -5.870 -1.045 21.584 1.00 87.00 187 CYS A C 1
ATOM 1470 O O . CYS A 1 187 ? -5.626 0.064 22.038 1.00 87.00 187 CYS A O 1
ATOM 1472 N N . THR A 1 188 ? -4.985 -2.046 21.643 1.00 88.31 188 THR A N 1
ATOM 1473 C CA . THR A 1 188 ? -3.699 -1.908 22.349 1.00 88.31 188 THR A CA 1
ATOM 1474 C C . THR A 1 188 ? -2.783 -0.866 21.713 1.00 88.31 188 THR A C 1
ATOM 1476 O O . THR A 1 188 ? -2.073 -0.161 22.421 1.00 88.31 188 THR A O 1
ATOM 1479 N N . THR A 1 189 ? -2.789 -0.746 20.383 1.00 88.12 189 THR A N 1
ATOM 1480 C CA . THR A 1 189 ? -2.003 0.267 19.673 1.00 88.12 189 THR A CA 1
ATOM 1481 C C . THR A 1 189 ? -2.563 1.655 19.939 1.00 88.12 189 THR A C 1
ATOM 1483 O O . THR A 1 189 ? -1.790 2.562 20.216 1.00 88.12 189 THR A O 1
ATOM 1486 N N . LEU A 1 190 ? -3.887 1.822 19.916 1.00 85.75 190 LEU A N 1
ATOM 1487 C CA . LEU A 1 190 ? -4.529 3.086 20.257 1.00 85.75 190 LEU A CA 1
ATOM 1488 C C . LEU A 1 190 ? -4.261 3.483 21.712 1.00 85.75 190 LEU A C 1
ATOM 1490 O O . LEU A 1 190 ? -3.874 4.617 21.961 1.00 85.75 190 LEU A O 1
ATOM 1494 N N . GLU A 1 191 ? -4.402 2.553 22.657 1.00 84.19 191 GLU A N 1
ATOM 1495 C CA . GLU A 1 191 ? -4.044 2.764 24.065 1.00 84.19 191 GLU A CA 1
ATOM 1496 C C . GLU A 1 191 ? -2.577 3.178 24.197 1.00 84.19 191 GLU A C 1
ATOM 1498 O O . GLU A 1 191 ? -2.278 4.174 24.847 1.00 84.19 191 GLU A O 1
ATOM 1503 N N . SER A 1 192 ? -1.664 2.476 23.518 1.00 85.00 192 SER A N 1
ATOM 1504 C CA . SER A 1 192 ? -0.245 2.828 23.505 1.00 85.00 192 SER A CA 1
ATOM 1505 C C . SER A 1 192 ? -0.016 4.226 22.934 1.00 85.00 192 SER A C 1
ATOM 1507 O O . SER A 1 192 ? 0.717 4.997 23.542 1.00 85.00 192 SER A O 1
ATOM 1509 N N . ILE A 1 193 ? -0.639 4.583 21.808 1.00 81.50 193 ILE A N 1
ATOM 1510 C CA . ILE A 1 193 ? -0.529 5.926 21.221 1.00 81.50 193 ILE A CA 1
ATOM 1511 C C . ILE A 1 193 ? -1.007 6.964 22.235 1.00 81.50 193 ILE A C 1
ATOM 1513 O O . ILE A 1 193 ? -0.243 7.862 22.564 1.00 81.50 193 ILE A O 1
ATOM 1517 N N . LEU A 1 194 ? -2.200 6.787 22.811 1.00 78.69 194 LEU A N 1
ATOM 1518 C CA . LEU A 1 194 ? -2.755 7.703 23.810 1.00 78.69 194 LEU A CA 1
ATOM 1519 C C . LEU A 1 194 ? -1.878 7.819 25.068 1.00 78.69 194 LEU A C 1
ATOM 1521 O O . LEU A 1 194 ? -1.793 8.900 25.644 1.00 78.69 194 LEU A O 1
ATOM 1525 N N . CYS A 1 195 ? -1.198 6.746 25.487 1.00 75.44 195 CYS A N 1
ATOM 1526 C CA . CYS A 1 195 ? -0.239 6.787 26.594 1.00 75.44 195 CYS A CA 1
ATOM 1527 C C . CYS A 1 195 ? 1.043 7.564 26.253 1.00 75.44 195 CYS A C 1
ATOM 1529 O O . CYS A 1 195 ? 1.605 8.213 27.131 1.00 75.44 195 CYS A O 1
ATOM 1531 N N . HIS A 1 196 ? 1.519 7.482 25.007 1.00 70.25 196 HIS A N 1
ATOM 1532 C CA . HIS A 1 196 ? 2.753 8.141 24.560 1.00 70.25 196 HIS A CA 1
ATOM 1533 C C . HIS A 1 196 ? 2.521 9.556 24.016 1.00 70.25 196 HIS A C 1
ATOM 1535 O O . HIS A 1 196 ? 3.485 10.298 23.842 1.00 70.25 196 HIS A O 1
ATOM 1541 N N . THR A 1 197 ? 1.268 9.957 23.787 1.00 65.19 197 THR A N 1
ATOM 1542 C CA . THR A 1 197 ? 0.878 11.322 23.414 1.00 65.19 197 THR A CA 1
ATOM 1543 C C . THR A 1 197 ? 0.218 12.033 24.604 1.00 65.19 197 THR A C 1
ATOM 1545 O O . THR A 1 197 ? -1.004 12.195 24.616 1.00 65.19 197 THR A O 1
ATOM 1548 N N . PRO A 1 198 ? 0.976 12.460 25.634 1.00 53.50 198 PRO A N 1
ATOM 1549 C CA . PRO A 1 198 ? 0.404 13.103 26.817 1.00 53.50 198 PRO A CA 1
ATOM 1550 C C . PRO A 1 198 ? -0.113 14.535 26.580 1.00 53.50 198 PRO A C 1
ATOM 1552 O O . PRO A 1 198 ? -0.540 15.176 27.538 1.00 53.50 198 PRO A O 1
ATOM 1555 N N . THR A 1 199 ? -0.100 15.072 25.355 1.00 51.84 199 THR A N 1
ATOM 1556 C CA . THR A 1 199 ? -0.457 16.476 25.100 1.00 51.84 199 THR A CA 1
ATOM 1557 C C . THR A 1 199 ? -1.262 16.688 23.816 1.00 51.84 199 THR A C 1
ATOM 1559 O O . THR A 1 199 ? -1.107 16.003 22.808 1.00 51.84 199 THR A O 1
ATOM 1562 N N . ALA A 1 200 ? -2.156 17.672 23.905 1.00 49.91 200 ALA A N 1
ATOM 1563 C CA . ALA A 1 200 ? -3.290 17.985 23.041 1.00 49.91 200 ALA A CA 1
ATOM 1564 C C . ALA A 1 200 ? -2.974 18.441 21.598 1.00 49.91 200 ALA A C 1
ATOM 1566 O O . ALA A 1 200 ? -3.899 18.821 20.882 1.00 49.91 200 ALA A O 1
ATOM 1567 N N . ASP A 1 201 ? -1.716 18.393 21.153 1.00 52.94 201 ASP A N 1
ATOM 1568 C CA . ASP A 1 201 ? -1.306 19.058 19.907 1.00 52.94 201 ASP A CA 1
ATOM 1569 C C . ASP A 1 201 ? -1.407 18.166 18.658 1.00 52.94 201 ASP A C 1
ATOM 1571 O O . ASP A 1 201 ? -1.574 18.679 17.554 1.00 52.94 201 ASP A O 1
ATOM 1575 N N . LEU A 1 202 ? -1.362 16.833 18.801 1.00 57.34 202 LEU A N 1
ATOM 1576 C CA . LEU A 1 202 ? -1.401 15.911 17.650 1.00 57.34 202 LEU A CA 1
ATOM 1577 C C . LEU A 1 202 ? -2.804 15.392 17.306 1.00 57.34 202 LEU A C 1
ATOM 1579 O O . LEU A 1 202 ? -3.064 15.024 16.162 1.00 57.34 202 LEU A O 1
ATOM 1583 N N . LEU A 1 203 ? -3.723 15.356 18.274 1.00 65.69 203 LEU A N 1
ATOM 1584 C CA . LEU A 1 203 ? -5.079 14.834 18.086 1.00 65.69 203 LEU A CA 1
ATOM 1585 C C . LEU A 1 203 ? -6.099 15.965 18.224 1.00 65.69 203 LEU A C 1
ATOM 1587 O O . LEU A 1 203 ? -6.688 16.178 19.281 1.00 65.69 203 LEU A O 1
ATOM 1591 N N . THR A 1 204 ? -6.351 16.668 17.118 1.00 69.25 204 THR A N 1
ATOM 1592 C CA . THR A 1 204 ?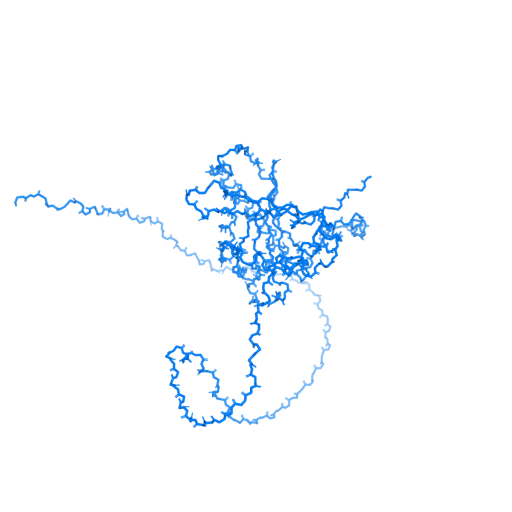 -7.382 17.720 17.028 1.00 69.25 204 THR A CA 1
ATOM 1593 C C . THR A 1 204 ? -8.802 17.197 17.244 1.00 69.25 204 THR A C 1
ATOM 1595 O O . THR A 1 204 ? -9.704 17.969 17.572 1.00 69.25 204 THR A O 1
ATOM 1598 N N . ARG A 1 205 ? -9.027 15.892 17.067 1.00 76.75 205 ARG A N 1
ATOM 1599 C CA . ARG A 1 205 ? -10.274 15.192 17.389 1.00 76.75 205 ARG A CA 1
ATOM 1600 C C . ARG A 1 205 ? -10.035 13.685 17.330 1.00 76.75 205 ARG A C 1
ATOM 1602 O O . ARG A 1 205 ? -9.430 13.207 16.375 1.00 76.75 205 ARG A O 1
ATOM 1609 N N . LEU A 1 206 ? -10.576 12.931 18.289 1.00 82.31 206 LEU A N 1
ATOM 1610 C CA . LEU A 1 206 ? -10.610 11.468 18.207 1.00 82.31 206 LEU A CA 1
ATOM 1611 C C . LEU A 1 206 ? -12.019 11.007 17.819 1.00 82.31 206 LEU A C 1
ATOM 1613 O O . LEU A 1 206 ? -12.984 11.290 18.528 1.00 82.31 206 LEU A O 1
ATOM 1617 N N . GLN A 1 207 ? -12.139 10.297 16.697 1.00 85.25 207 GLN A N 1
ATOM 1618 C CA . GLN A 1 207 ? -13.374 9.634 16.271 1.00 85.25 207 GLN A CA 1
ATOM 1619 C C . GLN A 1 207 ? -13.154 8.123 16.256 1.00 85.25 207 GLN A C 1
ATOM 1621 O O . GLN A 1 207 ? -12.284 7.619 15.549 1.00 85.25 207 GLN A O 1
ATOM 1626 N N . LEU A 1 208 ? -13.935 7.405 17.056 1.00 84.38 208 LEU A N 1
ATOM 1627 C CA . LEU A 1 208 ? -13.889 5.955 17.197 1.00 84.38 208 LEU A CA 1
ATOM 1628 C C . LEU A 1 208 ? -15.224 5.377 16.751 1.00 84.38 208 LEU A C 1
ATOM 1630 O O . LEU A 1 208 ? -16.245 5.631 17.383 1.00 84.38 208 LEU A O 1
ATOM 1634 N N . GLN A 1 209 ? -15.209 4.558 15.707 1.00 85.50 209 GLN A N 1
ATOM 1635 C CA . GLN A 1 209 ? -16.373 3.787 15.288 1.00 85.50 209 GLN A CA 1
ATOM 1636 C C . GLN A 1 209 ? -16.184 2.324 15.692 1.00 85.50 209 GLN A C 1
ATOM 1638 O O . GLN A 1 209 ? -15.347 1.605 15.143 1.00 85.50 209 GLN A O 1
ATOM 1643 N N . LEU A 1 210 ? -16.980 1.865 16.652 1.00 84.25 210 LEU A N 1
ATOM 1644 C CA . LEU A 1 210 ? -17.031 0.468 17.063 1.00 84.25 210 LEU A CA 1
ATOM 1645 C C . LEU A 1 210 ? -18.091 -0.246 16.230 1.00 84.25 210 LEU A C 1
ATOM 1647 O O . LEU A 1 210 ? -19.269 0.091 16.301 1.00 84.25 210 LEU A O 1
ATOM 1651 N N . SER A 1 211 ? -17.674 -1.229 15.436 1.00 81.00 211 SER A N 1
ATOM 1652 C CA . SER A 1 211 ? -18.576 -2.025 14.598 1.00 81.00 211 SER A CA 1
ATOM 1653 C C . SER A 1 211 ? -18.775 -3.413 15.200 1.00 81.00 211 SER A C 1
ATOM 1655 O O . SER A 1 211 ? -17.809 -4.075 15.582 1.00 81.00 211 SER A O 1
ATOM 1657 N N . PHE A 1 212 ? -20.020 -3.884 15.234 1.00 78.69 212 PHE A N 1
ATOM 1658 C CA . PHE A 1 212 ? -20.430 -5.143 15.859 1.00 78.69 212 PHE A CA 1
ATOM 1659 C C . PHE A 1 212 ? -21.036 -6.117 14.833 1.00 78.69 212 PHE A C 1
ATOM 1661 O O . PHE A 1 212 ? -22.207 -6.483 14.939 1.00 78.69 212 PHE A O 1
ATOM 1668 N N . PRO A 1 213 ? -20.266 -6.578 13.827 1.00 68.56 213 PRO A N 1
ATOM 1669 C CA . PRO A 1 213 ? -20.802 -7.388 12.731 1.00 68.56 213 PRO A CA 1
ATOM 1670 C C . PRO A 1 213 ? -21.321 -8.766 13.171 1.00 68.56 213 PRO A C 1
ATOM 1672 O O . PRO A 1 213 ? -22.134 -9.362 12.473 1.00 68.56 213 PRO A O 1
ATOM 1675 N N . THR A 1 214 ? -20.858 -9.283 14.312 1.00 67.44 214 THR A N 1
ATOM 1676 C CA . THR A 1 214 ? -21.169 -10.638 14.798 1.00 67.44 214 THR A CA 1
ATOM 1677 C C . THR A 1 214 ? -21.840 -10.671 16.169 1.00 67.44 214 THR A C 1
ATOM 1679 O O . THR A 1 214 ? -22.145 -11.756 16.658 1.00 67.44 214 THR A O 1
ATOM 1682 N N . ALA A 1 215 ? -22.082 -9.520 16.809 1.00 58.50 215 ALA A N 1
ATOM 1683 C CA . ALA A 1 215 ? -22.503 -9.491 18.212 1.00 58.50 215 ALA A CA 1
ATOM 1684 C C . ALA A 1 215 ? -23.917 -10.052 18.447 1.00 58.50 215 ALA A C 1
ATOM 1686 O O . ALA A 1 215 ? -24.223 -10.456 19.566 1.00 58.50 215 ALA A O 1
ATOM 1687 N N . CYS A 1 216 ? -24.767 -10.126 17.416 1.00 51.12 216 CYS A N 1
ATOM 1688 C CA . CYS A 1 216 ? -26.006 -10.903 17.463 1.00 51.12 216 CYS A CA 1
ATOM 1689 C C . CYS A 1 216 ? -26.669 -10.979 16.081 1.00 51.12 216 CYS A C 1
ATOM 1691 O O . CYS A 1 216 ? -26.844 -9.954 15.428 1.00 51.12 216 CYS A O 1
ATOM 1693 N N . SER A 1 217 ? -27.145 -12.160 15.674 1.00 58.34 217 SER A N 1
ATOM 1694 C CA . SER A 1 217 ? -28.002 -12.326 14.484 1.00 58.34 217 SER A CA 1
ATOM 1695 C C . SER A 1 217 ? -29.345 -11.582 14.593 1.00 58.34 217 SER A C 1
ATOM 1697 O O . SER A 1 217 ? -30.015 -11.380 13.584 1.00 58.34 217 SER A O 1
ATOM 1699 N N . ALA A 1 218 ? -29.713 -11.147 15.805 1.00 60.25 218 ALA A N 1
ATOM 1700 C CA . ALA A 1 218 ? -30.912 -10.371 16.121 1.00 60.25 218 ALA A CA 1
ATOM 1701 C C . ALA A 1 218 ? -30.627 -8.922 16.583 1.00 60.25 218 ALA A C 1
ATOM 1703 O O . ALA A 1 218 ? -31.556 -8.214 16.968 1.00 60.25 218 ALA A O 1
ATOM 1704 N N . ALA A 1 219 ? -29.367 -8.465 16.596 1.00 62.44 219 ALA A N 1
ATOM 1705 C CA . ALA A 1 219 ? -29.031 -7.139 17.121 1.00 62.44 219 ALA A CA 1
ATOM 1706 C C . ALA A 1 219 ? -29.346 -6.032 16.108 1.00 62.44 219 ALA A C 1
ATOM 1708 O O . ALA A 1 219 ? -28.892 -6.051 14.965 1.00 62.44 219 ALA A O 1
ATOM 1709 N N . THR A 1 220 ? -30.087 -5.023 16.565 1.00 70.44 220 THR A N 1
ATOM 1710 C CA . THR A 1 220 ? -30.360 -3.777 15.833 1.00 70.44 220 THR A CA 1
ATOM 1711 C C . THR A 1 220 ? -29.158 -2.829 15.818 1.00 70.44 220 THR A C 1
ATOM 1713 O O . THR A 1 220 ? -29.018 -2.023 14.899 1.00 70.44 220 THR A O 1
ATOM 1716 N N . LEU A 1 221 ? -28.270 -2.933 16.811 1.00 74.69 221 LEU A N 1
ATOM 1717 C CA . LEU A 1 221 ? -27.098 -2.076 16.954 1.00 74.69 221 LEU A CA 1
ATOM 1718 C C . LEU A 1 221 ? -25.920 -2.623 16.141 1.00 74.69 221 LEU A C 1
ATOM 1720 O O . LEU A 1 221 ? -25.297 -3.615 16.511 1.00 74.69 221 LEU A O 1
ATOM 1724 N N . ARG A 1 222 ? -25.619 -1.955 15.025 1.00 79.75 222 ARG A N 1
ATOM 1725 C CA . ARG A 1 222 ? -24.507 -2.320 14.135 1.00 79.75 222 ARG A CA 1
ATOM 1726 C C . ARG A 1 222 ? -23.221 -1.588 14.485 1.00 79.75 222 ARG A C 1
ATOM 1728 O O . ARG A 1 222 ? -22.165 -2.211 14.503 1.00 79.75 222 ARG A O 1
ATOM 1735 N N . ASN A 1 223 ? -23.334 -0.294 14.776 1.00 84.44 223 ASN A N 1
ATOM 1736 C CA . ASN A 1 223 ? -22.206 0.606 14.982 1.00 84.44 223 ASN A CA 1
ATOM 1737 C C . ASN A 1 223 ? -22.467 1.522 16.188 1.00 84.44 223 ASN A C 1
ATOM 1739 O O . ASN A 1 223 ? -23.614 1.900 16.433 1.00 84.44 223 ASN A O 1
ATOM 1743 N N . ILE A 1 224 ? -21.407 1.889 16.908 1.00 87.12 224 ILE A N 1
ATOM 1744 C CA . ILE A 1 224 ? -21.389 2.982 17.888 1.00 87.12 224 ILE A CA 1
ATOM 1745 C C . ILE A 1 224 ? -20.278 3.941 17.483 1.00 87.12 224 ILE A C 1
ATOM 1747 O O . ILE A 1 224 ? -19.119 3.533 17.414 1.00 87.12 224 ILE A O 1
ATOM 1751 N N . ASP A 1 225 ? -20.635 5.206 17.286 1.00 88.62 225 ASP A N 1
ATOM 1752 C CA . ASP A 1 225 ? -19.687 6.276 16.996 1.00 88.62 225 ASP A CA 1
ATOM 1753 C C . ASP A 1 225 ? -19.434 7.099 18.260 1.00 88.62 225 ASP A C 1
ATOM 1755 O O . ASP A 1 225 ? -20.347 7.677 18.850 1.00 88.62 225 ASP A O 1
ATOM 1759 N N . ILE A 1 226 ? -18.178 7.145 18.687 1.00 88.69 226 ILE A N 1
ATOM 1760 C CA . ILE A 1 226 ? -17.705 7.906 19.840 1.00 88.69 226 ILE A CA 1
ATOM 1761 C C . ILE A 1 226 ? -16.810 9.017 19.304 1.00 88.69 226 ILE A C 1
ATOM 1763 O O . ILE A 1 226 ? -15.798 8.755 18.658 1.00 88.69 226 ILE A O 1
ATOM 1767 N N . THR A 1 227 ? -17.169 10.269 19.573 1.00 89.00 227 THR A N 1
ATOM 1768 C CA . THR A 1 227 ? -16.331 11.427 19.243 1.00 89.00 227 THR A CA 1
ATOM 1769 C C . THR A 1 227 ? -15.880 12.090 20.534 1.00 89.00 227 THR A C 1
ATOM 1771 O O . THR A 1 227 ? -16.719 12.477 21.344 1.00 89.00 227 THR A O 1
ATOM 1774 N N . LEU A 1 228 ? -14.569 12.231 20.714 1.00 85.25 228 LEU A N 1
ATOM 1775 C CA . LEU A 1 228 ? -13.969 12.930 21.847 1.00 85.25 228 LEU A CA 1
ATOM 1776 C C . LEU A 1 228 ? -13.328 14.232 21.361 1.00 85.25 228 LEU A C 1
ATOM 1778 O O . LEU A 1 228 ? -12.572 14.244 20.381 1.00 85.25 228 LEU A O 1
ATOM 1782 N N . ALA A 1 229 ? -13.646 15.331 22.045 1.00 85.88 229 ALA A N 1
ATOM 1783 C CA . ALA A 1 229 ? -12.972 16.605 21.841 1.00 85.88 229 ALA A CA 1
ATOM 1784 C C . ALA A 1 229 ? -11.555 16.554 22.447 1.00 85.88 229 ALA A C 1
ATOM 1786 O O . ALA A 1 229 ? -11.348 15.825 23.418 1.00 85.88 229 ALA A O 1
ATOM 1787 N N . PRO A 1 230 ? -10.588 17.341 21.935 1.00 81.31 230 PRO A N 1
ATOM 1788 C CA . PRO A 1 230 ? -9.199 17.320 22.411 1.00 81.31 230 PRO A CA 1
ATOM 1789 C C . PRO A 1 230 ? -9.053 17.478 23.924 1.00 81.31 230 PRO A C 1
ATOM 1791 O O . PRO A 1 230 ? -8.311 16.731 24.555 1.00 81.31 230 PRO A O 1
ATOM 1794 N N . GLY A 1 231 ? -9.812 18.410 24.513 1.00 81.81 231 GLY A N 1
ATOM 1795 C CA . GLY A 1 231 ? -9.771 18.688 25.951 1.00 81.81 231 GLY A CA 1
ATOM 1796 C C . GLY A 1 231 ? -10.273 17.535 26.823 1.00 81.81 231 GLY A C 1
ATOM 1797 O O . GLY A 1 231 ? -9.887 17.434 27.985 1.00 81.81 231 GLY A O 1
ATOM 1798 N N . ASP A 1 232 ? -11.077 16.628 26.264 1.00 84.88 232 ASP A N 1
ATOM 1799 C CA . ASP A 1 232 ? -11.668 15.523 27.015 1.00 84.88 232 ASP A CA 1
ATOM 1800 C C . ASP A 1 232 ? -10.789 14.269 27.012 1.00 84.88 232 ASP A C 1
ATOM 1802 O O . ASP A 1 232 ? -10.967 13.417 27.886 1.00 84.88 232 ASP A O 1
ATOM 1806 N N . ILE A 1 233 ? -9.831 14.150 26.081 1.00 81.06 233 ILE A N 1
ATOM 1807 C CA . ILE A 1 233 ? -9.013 12.940 25.885 1.00 81.06 233 ILE A CA 1
ATOM 1808 C C . ILE A 1 233 ? -8.229 12.597 27.154 1.00 81.06 233 ILE A C 1
ATOM 1810 O O . ILE A 1 233 ? -8.302 11.463 27.625 1.00 81.06 233 ILE A O 1
ATOM 1814 N N . ALA A 1 234 ? -7.539 13.573 27.750 1.00 79.31 234 ALA A N 1
ATOM 1815 C CA . ALA A 1 234 ? -6.759 13.351 28.968 1.00 79.31 234 ALA A CA 1
ATOM 1816 C C . ALA A 1 234 ? -7.646 12.842 30.120 1.00 79.31 234 ALA A C 1
ATOM 1818 O O . ALA A 1 234 ? -7.344 11.825 30.744 1.00 79.31 234 ALA A O 1
ATOM 1819 N N . SER A 1 235 ? -8.802 13.485 30.328 1.00 84.12 235 SER A N 1
ATOM 1820 C CA . SER A 1 235 ? -9.767 13.078 31.358 1.00 84.12 235 SER A CA 1
ATOM 1821 C C . SER A 1 235 ? -10.387 11.702 31.083 1.00 84.12 235 SER A C 1
ATOM 1823 O O . SER A 1 235 ? -10.711 10.956 32.006 1.00 84.12 235 SER A O 1
ATOM 1825 N N . PHE A 1 236 ? -10.566 11.348 29.808 1.00 83.56 236 PHE A N 1
ATOM 1826 C CA . PHE A 1 236 ? -11.081 10.052 29.388 1.00 83.56 236 PHE A CA 1
ATOM 1827 C C . PHE A 1 236 ? -10.079 8.934 29.693 1.00 83.56 236 PHE A C 1
ATOM 1829 O O . PHE A 1 236 ? -10.475 7.912 30.251 1.00 83.56 236 PHE A O 1
ATOM 1836 N N . VAL A 1 237 ? -8.793 9.151 29.399 1.00 80.12 237 VAL A N 1
ATOM 1837 C CA . VAL A 1 237 ? -7.711 8.204 29.715 1.00 80.12 237 VAL A CA 1
ATOM 1838 C C . VAL A 1 237 ? -7.578 8.013 31.228 1.00 80.12 237 VAL A C 1
ATOM 1840 O O . VAL A 1 237 ? -7.547 6.874 31.691 1.00 80.12 237 VAL A O 1
ATOM 1843 N N . GLU A 1 238 ? -7.580 9.100 32.007 1.00 82.81 238 GLU A N 1
ATOM 1844 C CA . GLU A 1 238 ? -7.492 9.045 33.474 1.00 82.81 238 GLU A CA 1
ATOM 1845 C C . GLU A 1 238 ? -8.657 8.253 34.090 1.00 82.81 238 GLU A C 1
ATOM 1847 O O . GLU A 1 238 ? -8.447 7.323 34.875 1.00 82.81 238 GLU A O 1
ATOM 1852 N N . ARG A 1 239 ? -9.898 8.556 33.680 1.00 84.56 239 ARG A N 1
ATOM 1853 C CA . ARG A 1 239 ? -11.085 7.814 34.135 1.00 84.56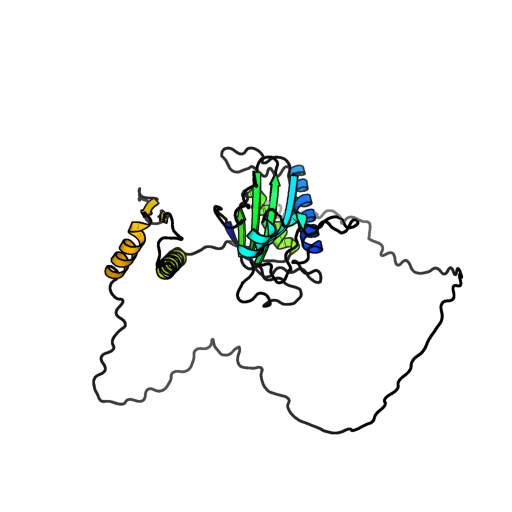 239 ARG A CA 1
ATOM 1854 C C . ARG A 1 239 ? -11.053 6.354 33.688 1.00 84.56 239 ARG A C 1
ATOM 1856 O O . ARG A 1 239 ? -11.424 5.480 34.466 1.00 84.56 239 ARG A O 1
ATOM 1863 N N . GLY A 1 240 ? -10.603 6.075 32.465 1.00 82.19 240 GLY A N 1
ATOM 1864 C CA . GLY A 1 240 ? -10.454 4.713 31.952 1.00 82.19 240 GLY A CA 1
ATOM 1865 C C . GLY A 1 240 ? -9.475 3.884 32.785 1.00 82.19 240 GLY A C 1
ATOM 1866 O O . GLY A 1 240 ? -9.794 2.757 33.165 1.00 82.19 240 GLY A O 1
ATOM 1867 N N . ALA A 1 241 ? -8.328 4.463 33.148 1.00 80.94 241 ALA A N 1
ATOM 1868 C CA . ALA A 1 241 ? -7.338 3.815 34.004 1.00 80.94 241 ALA A CA 1
ATOM 1869 C C . ALA A 1 241 ? -7.893 3.488 35.403 1.00 80.94 241 ALA A C 1
ATOM 1871 O O . ALA A 1 241 ? -7.592 2.424 35.939 1.00 80.94 241 ALA A O 1
ATOM 1872 N N . ALA A 1 242 ? -8.742 4.355 35.968 1.00 83.69 242 ALA A N 1
ATOM 1873 C CA . ALA A 1 242 ? -9.393 4.121 37.259 1.00 83.69 242 ALA A CA 1
ATOM 1874 C C . ALA A 1 242 ? -10.476 3.021 37.223 1.00 83.69 242 ALA A C 1
ATOM 1876 O O . ALA A 1 242 ? -10.757 2.400 38.248 1.00 83.69 242 ALA A O 1
ATOM 1877 N N . LEU A 1 243 ? -11.096 2.782 36.060 1.00 83.25 243 LEU A N 1
ATOM 1878 C CA . LEU A 1 243 ? -12.155 1.779 35.878 1.00 83.25 243 LEU A CA 1
ATOM 1879 C C . LEU A 1 243 ? -11.621 0.368 35.621 1.00 83.25 243 LEU A C 1
ATOM 1881 O O . LEU A 1 243 ? -12.341 -0.608 35.847 1.00 83.25 243 LEU A O 1
ATOM 1885 N N . LEU A 1 244 ? -10.385 0.239 35.137 1.00 76.88 244 LEU A N 1
ATOM 1886 C CA . LEU A 1 244 ? -9.768 -1.067 34.966 1.00 76.88 244 LEU A CA 1
ATOM 1887 C C . LEU A 1 244 ? -9.409 -1.615 36.353 1.00 76.88 244 LEU A C 1
ATOM 1889 O O . LEU A 1 244 ? -8.595 -1.004 37.048 1.00 76.88 244 LEU A O 1
ATOM 1893 N N . PRO A 1 245 ? -9.978 -2.761 36.783 1.00 61.38 245 PRO A N 1
ATOM 1894 C CA . PRO A 1 245 ? -9.556 -3.383 38.025 1.00 61.38 245 PRO A CA 1
ATOM 1895 C C . PRO A 1 245 ? -8.061 -3.631 37.900 1.00 61.38 245 PRO A C 1
ATOM 1897 O O . PRO A 1 245 ? -7.623 -4.280 36.944 1.00 61.38 245 PRO A O 1
ATOM 1900 N N . SER A 1 246 ? -7.289 -3.064 38.829 1.00 57.12 246 SER A N 1
ATOM 1901 C CA . SER A 1 246 ? -5.850 -3.255 38.930 1.00 57.12 246 SER A CA 1
ATOM 1902 C C . SER A 1 246 ? -5.605 -4.748 38.843 1.00 57.12 246 SER A C 1
ATOM 1904 O O . SER A 1 246 ? -5.929 -5.504 39.758 1.00 57.12 246 SER A O 1
ATOM 1906 N N . ARG A 1 247 ? -5.151 -5.190 37.666 1.00 49.09 247 ARG A N 1
ATOM 1907 C CA . ARG A 1 247 ? -4.932 -6.593 37.358 1.00 49.09 247 ARG A CA 1
ATOM 1908 C C . ARG A 1 247 ? -3.924 -7.041 38.393 1.00 49.09 247 ARG A C 1
ATOM 1910 O O . ARG A 1 247 ? -2.764 -6.651 38.307 1.00 49.09 247 ARG A O 1
ATOM 1917 N N . ALA A 1 248 ? -4.419 -7.728 39.420 1.00 43.72 248 ALA A N 1
ATOM 1918 C CA . ALA A 1 248 ? -3.662 -8.081 40.597 1.00 43.72 248 ALA A CA 1
ATOM 1919 C C . ALA A 1 248 ? -2.488 -8.932 40.127 1.00 43.72 248 ALA A C 1
ATOM 1921 O O . ALA A 1 248 ? -2.610 -10.135 39.903 1.00 43.72 248 ALA A O 1
ATOM 1922 N N . LEU A 1 249 ? -1.350 -8.271 39.913 1.00 45.50 249 LEU A N 1
ATOM 1923 C CA . LEU A 1 249 ? -0.042 -8.873 40.016 1.00 45.50 249 LEU A CA 1
ATOM 1924 C C . LEU A 1 249 ? -0.085 -9.594 41.349 1.00 45.50 249 LEU A C 1
ATOM 1926 O O . LEU A 1 249 ? -0.153 -8.948 42.395 1.00 45.50 249 LEU A O 1
ATOM 1930 N N . GLY A 1 250 ? -0.180 -10.922 41.276 1.00 41.34 250 GLY A N 1
ATOM 1931 C CA . GLY A 1 250 ? -0.173 -11.803 42.423 1.00 41.34 250 GLY A CA 1
ATOM 1932 C C . GLY A 1 250 ? 1.034 -11.446 43.267 1.00 41.34 250 GLY A C 1
ATOM 1933 O O . GLY A 1 250 ? 2.160 -11.847 42.978 1.00 41.34 250 GLY A O 1
ATOM 1934 N N . LYS A 1 251 ? 0.783 -10.647 44.300 1.00 40.84 251 LYS A N 1
ATOM 1935 C CA . LYS A 1 251 ? 1.680 -10.430 45.413 1.00 40.84 251 LYS A CA 1
ATOM 1936 C C . LYS A 1 251 ? 1.626 -11.753 46.159 1.00 40.84 251 LYS A C 1
ATOM 1938 O O . LYS A 1 251 ? 0.777 -11.957 47.014 1.00 40.84 251 LYS A O 1
ATOM 1943 N N . GLY A 1 252 ? 2.425 -12.709 45.686 1.00 38.84 252 GLY A N 1
ATOM 1944 C CA . GLY A 1 252 ? 2.610 -13.978 46.358 1.00 38.84 252 GLY A CA 1
ATOM 1945 C C . GLY A 1 252 ? 3.103 -13.665 47.758 1.00 38.84 252 GLY A C 1
ATOM 1946 O O . GLY A 1 252 ? 4.202 -13.126 47.914 1.00 38.84 252 GLY A O 1
ATOM 1947 N N . ASP A 1 253 ? 2.255 -13.949 48.741 1.00 39.22 253 ASP A N 1
ATOM 1948 C CA . ASP A 1 253 ? 2.603 -13.947 50.148 1.00 39.22 253 ASP A CA 1
ATOM 1949 C C . ASP A 1 253 ? 3.859 -14.796 50.332 1.00 39.22 253 ASP A C 1
ATOM 1951 O O . ASP A 1 253 ? 3.851 -16.024 50.244 1.00 39.22 253 ASP A O 1
ATOM 1955 N N . LYS A 1 254 ? 4.979 -14.117 50.561 1.00 49.38 254 LYS A N 1
ATOM 1956 C CA . LYS A 1 254 ? 6.145 -14.736 51.165 1.00 49.38 254 LYS A CA 1
ATOM 1957 C C . LYS A 1 254 ? 5.880 -14.787 52.661 1.00 49.38 254 LYS A C 1
ATOM 1959 O O . LYS A 1 254 ? 6.172 -13.817 53.353 1.00 49.38 254 LYS A O 1
ATOM 1964 N N . ASN A 1 255 ? 5.376 -15.913 53.160 1.00 37.84 255 ASN A N 1
ATOM 1965 C CA . ASN A 1 255 ? 5.803 -16.361 54.479 1.00 37.84 255 ASN A CA 1
ATOM 1966 C C . ASN A 1 255 ? 5.599 -17.861 54.704 1.00 37.84 255 ASN A C 1
ATOM 1968 O O . ASN A 1 255 ? 4.478 -18.333 54.565 1.00 37.84 255 ASN A O 1
ATOM 1972 N N . ALA A 1 256 ? 6.698 -18.504 55.132 1.00 37.94 256 ALA A N 1
ATOM 1973 C CA . ALA A 1 256 ? 6.803 -19.725 55.945 1.00 37.94 256 ALA A CA 1
ATOM 1974 C C . ALA A 1 256 ? 6.112 -21.009 55.417 1.00 37.94 256 ALA A C 1
ATOM 1976 O O . ALA A 1 256 ? 4.992 -20.993 54.945 1.00 37.94 256 ALA A O 1
ATOM 1977 N N . ASP A 1 257 ? 6.635 -22.224 55.507 1.00 39.16 257 ASP A N 1
ATOM 1978 C CA . ASP A 1 257 ? 7.784 -22.836 56.166 1.00 39.16 257 ASP A CA 1
ATOM 1979 C C . ASP A 1 257 ? 7.646 -24.353 55.860 1.00 39.16 257 ASP A C 1
ATOM 1981 O O . ASP A 1 257 ? 6.537 -24.845 55.651 1.00 39.16 257 ASP A O 1
ATOM 1985 N N . GLY A 1 258 ? 8.761 -25.083 55.821 1.00 38.81 258 GLY A N 1
ATOM 1986 C CA . GLY A 1 258 ? 8.804 -26.527 56.074 1.00 38.81 258 GLY A CA 1
ATOM 1987 C C . GLY A 1 258 ? 8.305 -27.520 55.007 1.00 38.81 258 GLY A C 1
ATOM 1988 O O . GLY A 1 258 ? 7.115 -27.699 54.772 1.00 38.81 258 GLY A O 1
ATOM 1989 N N . GLY A 1 259 ? 9.234 -28.343 54.502 1.00 33.59 259 GLY A N 1
ATOM 1990 C CA . GLY A 1 259 ? 8.915 -29.728 54.120 1.00 33.59 259 GLY A CA 1
ATOM 1991 C C . GLY A 1 259 ? 9.399 -30.159 52.741 1.00 33.59 259 GLY A C 1
ATOM 1992 O O . GLY A 1 259 ? 8.649 -30.171 51.768 1.00 33.59 259 GLY A O 1
ATOM 1993 N N . GLY A 1 260 ? 10.658 -30.591 52.660 1.00 44.28 260 GLY A N 1
ATOM 1994 C CA . GLY A 1 260 ? 11.233 -31.153 51.444 1.00 44.28 260 GLY A CA 1
ATOM 1995 C C . GLY A 1 260 ? 10.528 -32.424 50.961 1.00 44.28 260 GLY A C 1
ATOM 1996 O O . GLY A 1 260 ? 10.330 -33.366 51.723 1.00 44.28 260 GLY A O 1
ATOM 1997 N N . LYS A 1 261 ? 10.261 -32.493 49.653 1.00 39.28 261 LYS A N 1
ATOM 1998 C CA . LYS A 1 261 ? 10.181 -33.746 48.885 1.00 39.28 261 LYS A CA 1
ATOM 1999 C C . LYS A 1 261 ? 10.767 -33.522 47.490 1.00 39.28 261 LYS A C 1
ATOM 2001 O O . LYS A 1 261 ? 10.207 -32.795 46.676 1.00 39.28 261 LYS A O 1
ATOM 2006 N N . LYS A 1 262 ? 11.902 -34.174 47.218 1.00 47.88 262 LYS A N 1
ATOM 2007 C CA . LYS A 1 262 ? 12.532 -34.263 45.892 1.00 47.88 262 LYS A CA 1
ATOM 2008 C C . LYS A 1 262 ? 11.553 -34.926 44.909 1.00 47.88 262 LYS A C 1
ATOM 2010 O O . LYS A 1 262 ? 11.325 -36.131 44.998 1.00 47.88 262 LYS A O 1
ATOM 2015 N N . LYS A 1 263 ? 10.989 -34.163 43.967 1.00 42.12 263 LYS A N 1
ATOM 2016 C CA . LYS A 1 263 ? 10.317 -34.704 42.773 1.00 42.12 263 LYS A CA 1
ATOM 2017 C C . LYS A 1 263 ? 11.317 -34.744 41.617 1.00 42.12 263 LYS A C 1
ATOM 2019 O O . LYS A 1 263 ? 11.956 -33.747 41.302 1.00 42.12 263 LYS A O 1
ATOM 2024 N N . ARG A 1 264 ? 11.468 -35.933 41.033 1.00 47.91 264 ARG A N 1
ATOM 2025 C CA . ARG A 1 264 ? 12.303 -36.227 39.859 1.00 47.91 264 ARG A CA 1
ATOM 2026 C C . ARG A 1 264 ? 11.766 -35.463 38.634 1.00 47.91 264 ARG A C 1
ATOM 2028 O O . ARG A 1 264 ? 10.544 -35.345 38.525 1.00 47.91 264 ARG A O 1
ATOM 2035 N N . PRO A 1 265 ? 12.621 -34.981 37.715 1.00 44.91 265 PRO A N 1
ATOM 2036 C CA . PRO A 1 265 ? 12.154 -34.354 36.484 1.00 44.91 265 PRO A CA 1
ATOM 2037 C C . PRO A 1 265 ? 11.523 -35.395 35.549 1.00 44.91 265 PRO A C 1
ATOM 2039 O O . PRO A 1 265 ? 12.037 -36.504 35.392 1.00 44.91 265 PRO A O 1
ATOM 2042 N N . ALA A 1 266 ? 10.388 -35.027 34.954 1.00 52.66 266 ALA A N 1
ATOM 2043 C CA . ALA A 1 266 ? 9.735 -35.783 33.893 1.00 52.66 266 ALA A CA 1
ATOM 2044 C C . ALA A 1 266 ? 10.543 -35.683 32.581 1.00 52.66 266 ALA A C 1
ATOM 2046 O O . ALA A 1 266 ? 11.214 -34.672 32.360 1.00 52.66 266 ALA A O 1
ATOM 2047 N N . PRO A 1 267 ? 10.496 -36.705 31.710 1.00 54.03 267 PRO A N 1
ATOM 2048 C CA . PRO A 1 267 ? 11.182 -36.669 30.423 1.00 54.03 267 PRO A CA 1
ATOM 2049 C C . PRO A 1 267 ? 10.533 -35.650 29.465 1.00 54.03 267 PRO A C 1
ATOM 2051 O O . PRO A 1 267 ? 9.308 -35.498 29.478 1.00 54.03 267 PRO A O 1
ATOM 2054 N N . PRO A 1 268 ? 11.323 -34.966 28.616 1.00 45.16 268 PRO A N 1
ATOM 2055 C CA . PRO A 1 268 ? 10.799 -34.025 27.631 1.00 45.16 268 PRO A CA 1
ATOM 2056 C C . PRO A 1 268 ? 10.013 -34.742 26.525 1.00 45.16 268 PRO A C 1
ATOM 2058 O O . PRO A 1 268 ? 10.360 -35.847 26.101 1.00 45.16 268 PRO A O 1
ATOM 2061 N N . SER A 1 269 ? 8.948 -34.088 26.056 1.00 47.16 269 SER A N 1
ATOM 2062 C CA . SER A 1 269 ? 8.078 -34.587 24.987 1.00 47.16 269 SER A CA 1
ATOM 2063 C C . SER A 1 269 ? 8.766 -34.582 23.600 1.00 47.16 269 SER A C 1
ATOM 2065 O O . SER A 1 269 ? 9.704 -33.810 23.391 1.00 47.16 269 SER A O 1
ATOM 2067 N N . PRO A 1 270 ? 8.331 -35.414 22.628 1.00 47.22 270 PRO A N 1
ATOM 2068 C CA . PRO A 1 270 ? 9.106 -35.735 21.415 1.00 47.22 270 PRO A CA 1
ATOM 2069 C C . PRO A 1 270 ? 9.249 -34.666 20.308 1.00 47.22 270 PRO A C 1
ATOM 2071 O O . PRO A 1 270 ? 9.624 -35.028 19.196 1.00 47.22 270 PRO A O 1
ATOM 2074 N N . VAL A 1 271 ? 8.984 -33.375 20.542 1.00 48.09 271 VAL A N 1
ATOM 2075 C CA . VAL A 1 271 ? 8.923 -32.360 19.454 1.00 48.09 271 VAL A CA 1
ATOM 2076 C C . VAL A 1 271 ? 10.088 -31.346 19.462 1.00 48.09 271 VAL A C 1
ATOM 2078 O O . VAL A 1 271 ? 10.166 -30.484 18.597 1.00 48.09 271 VAL A O 1
ATOM 2081 N N . GLU A 1 272 ? 11.086 -31.503 20.339 1.00 41.94 272 GLU A N 1
ATOM 2082 C CA . GLU A 1 272 ? 12.248 -30.586 20.435 1.00 41.94 272 GLU A CA 1
ATOM 2083 C C . GLU A 1 272 ? 13.617 -31.250 20.176 1.00 41.94 272 GLU A C 1
ATOM 2085 O O . GLU A 1 272 ? 14.650 -30.812 20.676 1.00 41.94 272 GLU A O 1
ATOM 2090 N N . LYS A 1 273 ? 13.671 -32.305 19.351 1.00 41.00 273 LYS A N 1
ATOM 2091 C CA . LYS A 1 273 ? 14.936 -32.961 18.943 1.00 41.00 273 LYS A CA 1
ATOM 2092 C C . LYS A 1 273 ? 15.215 -32.893 17.439 1.00 41.00 273 LYS A C 1
ATOM 2094 O O . LYS A 1 273 ? 15.556 -33.904 16.832 1.00 41.00 273 LYS A O 1
ATOM 2099 N N . ARG A 1 274 ? 15.078 -31.720 16.808 1.00 44.16 274 ARG A N 1
ATOM 2100 C CA . ARG A 1 274 ? 15.423 -31.596 15.373 1.00 44.16 274 ARG A CA 1
ATOM 2101 C C . ARG A 1 274 ? 16.243 -30.376 14.940 1.00 44.16 274 ARG A C 1
ATOM 2103 O O . ARG A 1 274 ? 16.469 -30.228 13.749 1.00 44.16 274 ARG A O 1
ATOM 2110 N N . TRP A 1 275 ? 16.758 -29.552 15.856 1.00 41.00 275 TRP A N 1
ATOM 2111 C CA . TRP A 1 275 ? 17.590 -28.396 15.458 1.00 41.00 275 TRP A CA 1
ATOM 2112 C C . TRP A 1 275 ? 18.894 -28.215 16.251 1.00 41.00 275 TRP A C 1
ATOM 2114 O O . TRP A 1 275 ? 19.664 -27.306 15.962 1.00 41.00 275 TRP A O 1
ATOM 2124 N N . ALA A 1 276 ? 19.213 -29.118 17.181 1.00 39.38 276 ALA A N 1
ATOM 2125 C CA . ALA A 1 276 ? 20.489 -29.119 17.900 1.00 39.38 276 ALA A CA 1
ATOM 2126 C C . ALA A 1 276 ? 21.383 -30.260 17.393 1.00 39.38 276 ALA A C 1
ATOM 2128 O O . ALA A 1 276 ? 21.483 -31.312 18.018 1.00 39.38 276 ALA A O 1
ATOM 2129 N N . GLY A 1 277 ? 21.980 -30.084 16.214 1.00 37.47 277 GLY A N 1
ATOM 2130 C CA . GLY A 1 277 ? 22.828 -31.120 15.625 1.00 37.47 277 GLY A CA 1
ATOM 2131 C C . GLY A 1 277 ? 23.519 -30.704 14.336 1.00 37.47 277 GLY A C 1
ATOM 2132 O O . GLY A 1 277 ? 23.396 -31.413 13.344 1.00 37.47 277 GLY A O 1
ATOM 2133 N N . ARG A 1 278 ? 24.200 -29.549 14.323 1.00 39.59 278 ARG A N 1
ATOM 2134 C CA . ARG A 1 278 ? 25.229 -29.246 13.311 1.00 39.59 278 ARG A CA 1
ATOM 2135 C C . ARG A 1 278 ? 26.136 -28.085 13.741 1.00 39.59 278 ARG A C 1
ATOM 2137 O O . ARG A 1 278 ? 26.115 -27.021 13.137 1.00 39.59 278 ARG A O 1
ATOM 2144 N N . ARG A 1 279 ? 26.911 -28.272 14.812 1.00 40.06 279 ARG A N 1
ATOM 2145 C CA . ARG A 1 279 ? 28.129 -27.487 15.079 1.00 40.06 279 ARG A CA 1
ATOM 2146 C C . ARG A 1 279 ? 29.137 -28.369 15.811 1.00 40.06 279 ARG A C 1
ATOM 2148 O O . ARG A 1 279 ? 28.789 -28.901 16.864 1.00 40.06 279 ARG A O 1
ATOM 2155 N N . ARG A 1 280 ? 30.359 -28.386 15.267 1.00 37.06 280 ARG A N 1
ATOM 2156 C CA . ARG A 1 280 ? 31.538 -29.215 15.579 1.00 37.06 280 ARG A CA 1
ATOM 2157 C C . ARG A 1 280 ? 31.525 -30.556 14.857 1.00 37.06 280 ARG A C 1
ATOM 2159 O O . ARG A 1 280 ? 30.719 -31.414 15.181 1.00 37.06 280 ARG A O 1
ATOM 2166 N N . ASP A 1 281 ? 32.289 -30.630 13.771 1.00 35.56 281 ASP A N 1
ATOM 2167 C CA . ASP A 1 281 ? 33.623 -31.237 13.794 1.00 35.56 281 ASP A CA 1
ATOM 2168 C C . ASP A 1 281 ? 34.457 -30.664 12.630 1.00 35.56 281 ASP A C 1
ATOM 2170 O O . ASP A 1 281 ? 33.884 -30.236 11.628 1.00 35.56 281 ASP A O 1
ATOM 2174 N N . VAL A 1 282 ? 35.780 -30.665 12.815 1.00 38.72 282 VAL A N 1
ATOM 2175 C CA . VAL A 1 282 ? 36.900 -30.268 11.930 1.00 38.72 282 VAL A CA 1
ATOM 2176 C C . VAL A 1 282 ? 37.660 -29.038 12.444 1.00 38.72 282 VAL A C 1
ATOM 2178 O O . VAL A 1 282 ? 37.552 -27.929 11.931 1.00 38.72 282 VAL A O 1
ATOM 2181 N N . GLU A 1 283 ? 38.443 -29.296 13.491 1.00 35.09 283 GLU A N 1
ATOM 2182 C CA . GLU A 1 283 ? 39.710 -28.633 13.807 1.00 35.09 283 GLU A CA 1
ATOM 2183 C C . GLU A 1 283 ? 40.797 -29.721 13.814 1.00 35.09 283 GLU A C 1
ATOM 2185 O O . GLU A 1 283 ? 40.538 -30.840 14.268 1.00 35.09 283 GLU A O 1
ATOM 2190 N N . GLY A 1 284 ? 41.982 -29.359 13.317 1.00 32.25 284 GLY A N 1
ATOM 2191 C CA . GLY A 1 284 ? 43.217 -30.148 13.280 1.00 32.25 284 GLY A CA 1
ATOM 2192 C C . GLY A 1 284 ? 43.596 -30.562 11.852 1.00 32.25 284 GLY A C 1
ATOM 2193 O O . GLY A 1 284 ? 42.787 -31.178 11.169 1.00 32.25 284 GLY A O 1
ATOM 2194 N N . GLU A 1 285 ? 44.782 -30.298 11.309 1.00 36.00 285 GLU A N 1
ATOM 2195 C CA . GLU A 1 285 ? 46.035 -29.712 11.813 1.00 36.00 285 GLU A CA 1
ATOM 2196 C C . GLU A 1 285 ? 47.027 -29.666 10.614 1.00 36.00 285 GLU A C 1
ATOM 2198 O O . GLU A 1 285 ? 46.766 -30.307 9.592 1.00 36.00 285 GLU A O 1
ATOM 2203 N N . ASN A 1 286 ? 48.157 -28.971 10.800 1.00 34.09 286 ASN A N 1
ATOM 2204 C CA . ASN A 1 286 ? 49.374 -28.813 9.971 1.00 34.09 286 ASN A CA 1
ATOM 2205 C C . ASN A 1 286 ? 49.416 -27.610 9.017 1.00 34.09 286 ASN A C 1
ATOM 2207 O O . ASN A 1 286 ? 48.612 -27.504 8.096 1.00 34.09 286 ASN A O 1
ATOM 2211 N N . GLU A 1 287 ? 50.222 -26.579 9.297 1.00 39.47 287 GLU A N 1
ATOM 2212 C CA . GLU A 1 287 ? 51.702 -26.481 9.435 1.00 39.47 287 GLU A CA 1
ATOM 2213 C C . GLU A 1 287 ? 52.417 -26.313 8.082 1.00 39.47 287 GLU A C 1
ATOM 2215 O O . GLU A 1 287 ? 52.327 -27.157 7.195 1.00 39.47 287 GLU A O 1
ATOM 2220 N N . ASP A 1 288 ? 53.133 -25.185 8.026 1.00 36.09 288 ASP A N 1
ATOM 2221 C CA . ASP A 1 288 ? 54.364 -24.873 7.297 1.00 36.09 288 ASP A CA 1
ATOM 2222 C C . ASP A 1 288 ? 54.365 -24.788 5.763 1.00 36.09 288 ASP A C 1
ATOM 2224 O O . ASP A 1 288 ? 54.342 -25.789 5.051 1.00 36.09 288 ASP A O 1
ATOM 2228 N N . ALA A 1 289 ? 54.555 -23.560 5.264 1.00 41.34 289 ALA A N 1
ATOM 2229 C CA . ALA A 1 289 ? 55.658 -23.229 4.356 1.00 41.34 289 ALA A CA 1
ATOM 2230 C C . ALA A 1 289 ? 55.789 -21.701 4.199 1.00 41.34 289 ALA A C 1
ATOM 2232 O O . ALA A 1 289 ? 54.870 -21.017 3.749 1.00 41.34 289 ALA A O 1
ATOM 2233 N N . GLU A 1 290 ? 56.955 -21.200 4.596 1.00 44.81 290 GLU A N 1
ATOM 2234 C CA . GLU A 1 290 ? 57.566 -19.945 4.158 1.00 44.81 290 GLU A CA 1
ATOM 2235 C C . GLU A 1 290 ? 57.716 -19.948 2.624 1.00 44.81 290 GLU A C 1
ATOM 2237 O O . GLU A 1 290 ? 58.045 -21.001 2.084 1.00 44.81 290 GLU A O 1
ATOM 2242 N N . ASP A 1 291 ? 57.525 -18.814 1.936 1.00 39.41 291 ASP A N 1
ATOM 2243 C CA . ASP A 1 291 ? 58.509 -18.335 0.948 1.00 39.41 291 ASP A CA 1
ATOM 2244 C C . ASP A 1 291 ? 58.234 -16.899 0.453 1.00 39.41 291 ASP A C 1
ATOM 2246 O O . ASP A 1 291 ? 57.096 -16.433 0.404 1.00 39.41 291 ASP A O 1
ATOM 2250 N N . GLU A 1 292 ? 59.347 -16.254 0.115 1.00 41.38 292 GLU A N 1
ATOM 2251 C CA . GLU A 1 292 ? 59.662 -14.991 -0.568 1.00 41.38 292 GLU A CA 1
ATOM 2252 C C . GLU A 1 292 ? 58.565 -14.383 -1.478 1.00 41.38 292 GLU A C 1
ATOM 2254 O O . GLU A 1 292 ? 57.830 -15.072 -2.173 1.00 41.38 292 GLU A O 1
ATOM 2259 N N . GLY A 1 293 ? 58.339 -13.066 -1.525 1.00 35.44 293 GLY A N 1
ATOM 2260 C CA . GLY A 1 293 ? 59.307 -12.007 -1.821 1.00 35.44 293 GLY A CA 1
ATOM 2261 C C . GLY A 1 293 ? 59.141 -11.563 -3.284 1.00 35.44 293 GLY A C 1
ATOM 2262 O O . GLY A 1 293 ? 59.271 -12.392 -4.174 1.00 35.44 293 GLY A O 1
ATOM 2263 N N . ALA A 1 294 ? 58.820 -10.283 -3.524 1.00 42.78 294 ALA A N 1
ATOM 2264 C CA . ALA A 1 294 ? 59.282 -9.462 -4.660 1.00 42.78 294 ALA A CA 1
ATOM 2265 C C . ALA A 1 294 ? 58.397 -8.217 -4.855 1.00 42.78 294 ALA A C 1
ATOM 2267 O O . ALA A 1 294 ? 57.286 -8.281 -5.383 1.00 42.78 294 ALA A O 1
ATOM 2268 N N . ASP A 1 295 ? 58.966 -7.078 -4.470 1.00 43.72 295 ASP A N 1
ATOM 2269 C CA . ASP A 1 295 ? 58.749 -5.775 -5.089 1.00 43.72 295 ASP A CA 1
ATOM 2270 C C . ASP A 1 295 ? 59.097 -5.827 -6.584 1.00 43.72 295 ASP A C 1
ATOM 2272 O O . ASP A 1 295 ? 60.148 -6.370 -6.920 1.00 43.72 295 ASP A O 1
ATOM 2276 N N . VAL A 1 296 ? 58.296 -5.203 -7.457 1.00 54.97 296 VAL A N 1
ATOM 2277 C CA . VAL A 1 296 ? 58.778 -4.615 -8.723 1.00 54.97 296 VAL A CA 1
ATOM 2278 C C . VAL A 1 296 ? 57.893 -3.423 -9.107 1.00 54.97 296 VAL A C 1
ATOM 2280 O O . VAL A 1 296 ? 56.731 -3.584 -9.484 1.00 54.97 296 VAL A O 1
ATOM 2283 N N . ASP A 1 297 ? 58.491 -2.234 -9.037 1.00 44.19 297 ASP A N 1
ATOM 2284 C CA . ASP A 1 297 ? 58.112 -1.019 -9.757 1.00 44.19 297 ASP A CA 1
ATOM 2285 C C . ASP A 1 297 ? 58.214 -1.212 -11.280 1.00 44.19 297 ASP A C 1
ATOM 2287 O O . ASP A 1 297 ? 59.177 -1.814 -11.756 1.00 44.19 297 ASP A O 1
ATOM 2291 N N . ALA A 1 298 ? 57.309 -0.613 -12.059 1.00 48.31 298 ALA A N 1
ATOM 2292 C CA . ALA A 1 298 ? 57.617 -0.217 -13.436 1.00 48.31 298 ALA A CA 1
ATOM 2293 C C . ALA A 1 298 ? 56.638 0.846 -13.958 1.00 48.31 298 ALA A C 1
ATOM 2295 O O . ALA A 1 298 ? 55.502 0.550 -14.331 1.00 48.31 298 ALA A O 1
ATOM 2296 N N . ASP A 1 299 ? 57.140 2.077 -14.025 1.00 41.91 299 ASP A N 1
ATOM 2297 C CA . ASP A 1 299 ? 56.731 3.106 -14.978 1.00 41.91 299 ASP A CA 1
ATOM 2298 C C . ASP A 1 299 ? 56.831 2.588 -16.428 1.00 41.91 299 ASP A C 1
ATOM 2300 O O . ASP A 1 299 ? 57.702 1.775 -16.749 1.00 41.91 299 ASP A O 1
ATOM 2304 N N . GLY A 1 300 ? 55.984 3.083 -17.335 1.00 37.66 300 GLY A N 1
ATOM 2305 C CA . GLY A 1 300 ? 56.039 2.662 -18.738 1.00 37.66 300 GLY A CA 1
ATOM 2306 C C . GLY A 1 300 ? 55.085 3.400 -19.668 1.00 37.66 300 GLY A C 1
ATOM 2307 O O . GLY A 1 300 ? 53.937 3.017 -19.841 1.00 37.66 300 GLY A O 1
ATOM 2308 N N . GLU A 1 301 ? 55.618 4.456 -20.259 1.00 39.12 301 GLU A N 1
ATOM 2309 C CA . GLU A 1 301 ? 55.061 5.428 -21.196 1.00 39.12 301 GLU A CA 1
ATOM 2310 C C . GLU A 1 301 ? 54.688 4.864 -22.588 1.00 39.12 301 GLU A C 1
ATOM 2312 O O . GLU A 1 301 ? 55.312 3.926 -23.080 1.00 39.12 301 GLU A O 1
ATOM 2317 N N . SER A 1 302 ? 53.797 5.595 -23.273 1.00 40.69 302 SER A N 1
ATOM 2318 C CA . SER A 1 302 ? 53.667 5.770 -24.738 1.00 40.69 302 SER A CA 1
ATOM 2319 C C . SER A 1 302 ? 53.052 4.667 -25.622 1.00 40.69 302 SER A C 1
ATOM 2321 O O . SER A 1 302 ? 53.394 3.491 -25.535 1.00 40.69 302 SER A O 1
ATOM 2323 N N . GLY A 1 303 ? 52.206 5.106 -26.568 1.00 37.06 303 GLY A N 1
ATOM 2324 C CA . GLY A 1 303 ? 51.906 4.359 -27.794 1.00 37.06 303 GLY A CA 1
ATOM 2325 C C . GLY A 1 303 ? 50.517 4.578 -28.401 1.00 37.06 303 GLY A C 1
ATOM 2326 O O . GLY A 1 303 ? 49.781 3.609 -28.552 1.00 37.06 303 GLY A O 1
ATOM 2327 N N . ASP A 1 304 ? 50.162 5.814 -28.761 1.00 42.59 304 ASP A N 1
ATOM 2328 C CA . ASP A 1 304 ? 49.108 6.077 -29.751 1.00 42.59 304 ASP A CA 1
ATOM 2329 C C . ASP A 1 304 ? 49.680 5.834 -31.155 1.00 42.59 304 ASP A C 1
ATOM 2331 O O . ASP A 1 304 ? 50.487 6.642 -31.605 1.00 42.59 304 ASP A O 1
ATOM 2335 N N . GLU A 1 305 ? 49.248 4.784 -31.860 1.00 48.34 305 GLU A N 1
ATOM 2336 C CA . GLU A 1 305 ? 49.293 4.724 -33.331 1.00 48.34 305 GLU A CA 1
ATOM 2337 C C . GLU A 1 305 ? 48.063 3.970 -33.874 1.00 48.34 305 GLU A C 1
ATOM 2339 O O . GLU A 1 305 ? 47.789 2.819 -33.528 1.00 48.34 305 GLU A O 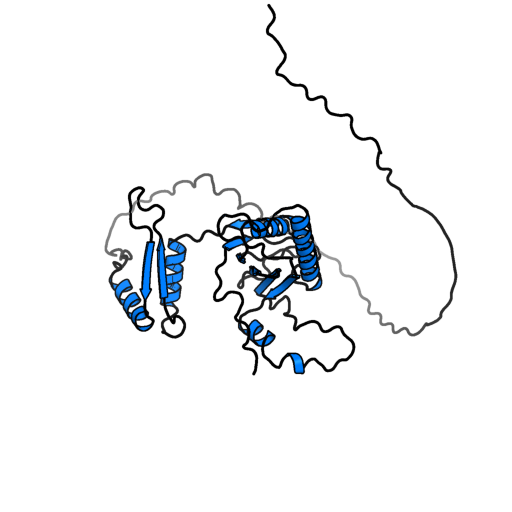1
ATOM 2344 N N . GLU A 1 306 ? 47.306 4.667 -34.728 1.00 43.41 306 GLU A N 1
ATOM 2345 C CA . GLU A 1 306 ? 46.320 4.113 -35.655 1.00 43.41 306 GLU A CA 1
ATOM 2346 C C . GLU A 1 306 ? 46.984 3.117 -36.616 1.00 43.41 306 GLU A C 1
ATOM 2348 O O . GLU A 1 306 ? 47.953 3.475 -37.278 1.00 43.41 306 GLU A O 1
ATOM 2353 N N . GLU A 1 307 ? 46.372 1.953 -36.860 1.00 40.09 307 GLU A N 1
ATOM 2354 C CA . GLU A 1 307 ? 46.275 1.471 -38.242 1.00 40.09 307 GLU A CA 1
ATOM 2355 C C . GLU A 1 307 ? 45.103 0.508 -38.467 1.00 40.09 307 GLU A C 1
ATOM 2357 O O . GLU A 1 307 ? 44.715 -0.319 -37.641 1.00 40.09 307 GLU A O 1
ATOM 2362 N N . VAL A 1 308 ? 44.532 0.675 -39.651 1.00 42.25 308 VAL A N 1
ATOM 2363 C CA . VAL A 1 308 ? 43.323 0.087 -40.204 1.00 42.25 308 VAL A CA 1
ATOM 2364 C C . VAL A 1 308 ? 43.687 -1.197 -40.942 1.00 42.25 308 VAL A C 1
ATOM 2366 O O . VAL A 1 308 ? 44.407 -1.115 -41.929 1.00 42.25 308 VAL A O 1
ATOM 2369 N N . VAL A 1 309 ? 43.118 -2.360 -40.595 1.00 39.75 309 VAL A N 1
ATOM 2370 C CA . VAL A 1 309 ? 43.070 -3.497 -41.538 1.00 39.75 309 VAL A CA 1
ATOM 2371 C C . VAL A 1 309 ? 41.764 -4.283 -41.418 1.00 39.75 309 VAL A C 1
ATOM 2373 O O . VAL A 1 309 ? 41.413 -4.843 -40.383 1.00 39.75 309 VAL A O 1
ATOM 2376 N N . ALA A 1 310 ? 41.061 -4.340 -42.547 1.00 37.56 310 ALA A N 1
ATOM 2377 C CA . ALA A 1 310 ? 39.925 -5.202 -42.815 1.00 37.56 310 ALA A CA 1
ATOM 2378 C C . ALA A 1 310 ? 40.337 -6.684 -42.866 1.00 37.56 310 ALA A C 1
ATOM 2380 O O . ALA A 1 310 ? 41.311 -7.045 -43.523 1.00 37.56 310 ALA A O 1
ATOM 2381 N N . GLY A 1 311 ? 39.537 -7.561 -42.258 1.00 33.44 311 GLY A N 1
ATOM 2382 C CA . GLY A 1 311 ? 39.758 -9.006 -42.300 1.00 33.44 311 GLY A CA 1
ATOM 2383 C C . GLY A 1 311 ? 38.477 -9.791 -42.047 1.00 33.44 311 GLY A C 1
ATOM 2384 O O . GLY A 1 311 ? 38.094 -10.040 -40.913 1.00 33.44 311 GLY A O 1
ATOM 2385 N N . SER A 1 312 ? 37.818 -10.167 -43.139 1.00 33.56 312 SER A N 1
ATOM 2386 C CA . SER A 1 312 ? 36.691 -11.099 -43.206 1.00 33.56 312 SER A CA 1
ATOM 2387 C C . SER A 1 312 ? 37.077 -12.501 -42.719 1.00 33.56 312 SER A C 1
ATOM 2389 O O . SER A 1 312 ? 38.046 -13.066 -43.223 1.00 33.56 312 SER A O 1
ATOM 2391 N N . ALA A 1 313 ? 36.276 -13.103 -41.835 1.00 35.59 313 ALA A N 1
ATOM 2392 C CA . ALA A 1 313 ? 36.147 -14.558 -41.741 1.00 35.59 313 ALA A CA 1
ATOM 2393 C C . ALA A 1 313 ? 34.802 -14.959 -41.116 1.00 35.59 313 ALA A C 1
ATOM 2395 O O . ALA A 1 313 ? 34.451 -14.582 -40.001 1.00 35.59 313 ALA A O 1
ATOM 2396 N N . ALA A 1 314 ? 34.052 -15.736 -41.888 1.00 36.12 314 ALA A N 1
ATOM 2397 C CA . ALA A 1 314 ? 32.802 -16.377 -41.530 1.00 36.12 314 ALA A CA 1
ATOM 2398 C C . ALA A 1 314 ? 33.010 -17.567 -40.579 1.00 36.12 314 ALA A C 1
ATOM 2400 O O . ALA A 1 314 ? 33.992 -18.287 -40.729 1.00 36.12 314 ALA A O 1
ATOM 2401 N N . ALA A 1 315 ? 32.033 -17.831 -39.701 1.00 35.44 315 ALA A N 1
ATOM 2402 C CA . ALA A 1 315 ? 31.413 -19.150 -39.479 1.00 35.44 315 ALA A CA 1
ATOM 2403 C C . ALA A 1 315 ? 30.565 -19.166 -38.192 1.00 35.44 315 ALA A C 1
ATOM 2405 O O . ALA A 1 315 ? 30.987 -18.658 -37.160 1.00 35.44 315 ALA A O 1
ATOM 2406 N N . GLY A 1 316 ? 29.405 -19.838 -38.240 1.00 34.72 316 GLY A N 1
ATOM 2407 C CA . GLY A 1 316 ? 28.823 -20.457 -37.038 1.00 34.72 316 GLY A CA 1
ATOM 2408 C C . GLY A 1 316 ? 27.425 -20.026 -36.589 1.00 34.72 316 GLY A C 1
ATOM 2409 O O . GLY A 1 316 ? 27.177 -19.953 -35.392 1.00 34.72 316 GLY A O 1
ATOM 2410 N N . ALA A 1 317 ? 26.480 -19.788 -37.503 1.00 37.34 317 ALA A N 1
ATOM 2411 C CA . ALA A 1 317 ? 25.062 -19.674 -37.148 1.00 37.34 317 ALA A CA 1
ATOM 2412 C C . ALA A 1 317 ? 24.461 -21.059 -36.821 1.00 37.34 317 ALA A C 1
ATOM 2414 O O . ALA A 1 317 ? 24.019 -21.786 -37.711 1.00 37.34 317 ALA A O 1
ATOM 2415 N N . GLY A 1 318 ? 24.421 -21.420 -35.537 1.00 35.75 318 GLY A N 1
ATOM 2416 C CA . GLY A 1 318 ? 23.657 -22.559 -35.022 1.00 35.75 318 GLY A CA 1
ATOM 2417 C C . GLY A 1 318 ? 22.169 -22.224 -34.904 1.00 35.75 318 GLY A C 1
ATOM 2418 O O . GLY A 1 318 ? 21.698 -21.822 -33.844 1.00 35.75 318 GLY A O 1
ATOM 2419 N N . ARG A 1 319 ? 21.415 -22.366 -36.001 1.00 41.44 319 ARG A N 1
ATOM 2420 C CA . ARG A 1 319 ? 19.944 -22.319 -35.986 1.00 41.44 319 ARG A CA 1
ATOM 2421 C C . ARG A 1 319 ? 19.395 -23.608 -35.366 1.00 41.44 319 ARG A C 1
ATOM 2423 O O . ARG A 1 319 ? 19.488 -24.672 -35.970 1.00 41.44 319 ARG A O 1
ATOM 2430 N N . LEU A 1 320 ? 18.785 -23.494 -34.188 1.00 44.66 320 LEU A N 1
ATOM 2431 C CA . LEU A 1 320 ? 17.910 -24.521 -33.622 1.00 44.66 320 LEU A CA 1
ATOM 2432 C C . LEU A 1 320 ? 16.590 -24.527 -34.404 1.00 44.66 320 LEU A C 1
ATOM 2434 O O . LEU A 1 320 ? 15.803 -23.583 -34.337 1.00 44.66 320 LEU A O 1
ATOM 2438 N N . SER A 1 321 ? 16.383 -25.580 -35.188 1.00 48.84 321 SER A N 1
ATOM 2439 C CA . SER A 1 321 ? 15.149 -25.847 -35.923 1.00 48.84 321 SER A CA 1
ATOM 2440 C C . SER A 1 321 ? 14.004 -26.141 -34.951 1.00 48.84 321 SER A C 1
ATOM 2442 O O . SER A 1 321 ? 14.040 -27.133 -34.227 1.00 48.84 321 SER A O 1
ATOM 2444 N N . VAL A 1 322 ? 12.982 -25.285 -34.943 1.00 58.66 322 VAL A N 1
ATOM 2445 C CA . VAL A 1 322 ? 11.706 -25.538 -34.260 1.00 58.66 322 VAL A CA 1
ATOM 2446 C C . VAL A 1 322 ? 10.866 -26.473 -35.146 1.00 58.66 322 VAL A C 1
ATOM 2448 O O . VAL A 1 322 ? 10.676 -26.152 -36.322 1.00 58.66 322 VAL A O 1
ATOM 2451 N N . PRO A 1 323 ? 10.364 -27.616 -34.641 1.00 57.19 323 PRO A N 1
ATOM 2452 C CA . PRO A 1 323 ? 9.453 -28.481 -35.390 1.00 57.19 323 PRO A CA 1
ATOM 2453 C C . PRO A 1 323 ? 8.141 -27.752 -35.704 1.00 57.19 323 PRO A C 1
ATOM 2455 O O . PRO A 1 323 ? 7.522 -27.171 -34.815 1.00 57.19 323 PRO A O 1
ATOM 2458 N N . GLN A 1 324 ? 7.727 -27.776 -36.971 1.00 52.44 324 GLN A N 1
ATOM 2459 C CA . GLN A 1 324 ? 6.594 -27.008 -37.493 1.00 52.44 324 GLN A CA 1
ATOM 2460 C C . GLN A 1 324 ? 5.314 -27.845 -37.679 1.00 52.44 324 GLN A C 1
ATOM 2462 O O . GLN A 1 324 ? 4.521 -27.560 -38.572 1.00 52.44 324 GLN A O 1
ATOM 2467 N N . GLU A 1 325 ? 5.088 -28.861 -36.846 1.00 61.78 325 GLU A N 1
ATOM 2468 C CA . GLU A 1 325 ? 3.843 -29.639 -36.884 1.00 61.78 325 GLU A CA 1
ATOM 2469 C C . GLU A 1 325 ? 3.034 -29.456 -35.593 1.00 61.78 325 GLU A C 1
ATOM 2471 O O . GLU A 1 325 ? 3.551 -29.714 -34.501 1.00 61.78 325 GLU A O 1
ATOM 2476 N N . PRO A 1 326 ? 1.769 -28.996 -35.684 1.00 72.19 326 PRO A N 1
ATOM 2477 C CA . PRO A 1 326 ? 0.878 -28.986 -34.537 1.00 72.19 326 PRO A CA 1
ATOM 2478 C C . PRO A 1 326 ? 0.543 -30.431 -34.133 1.00 72.19 326 PRO A C 1
ATOM 2480 O O . PRO A 1 326 ? 0.337 -31.278 -35.007 1.00 72.19 326 PRO A O 1
ATOM 2483 N N . PRO A 1 327 ? 0.462 -30.733 -32.825 1.00 70.88 327 PRO A N 1
ATOM 2484 C CA . PRO A 1 327 ? 0.069 -32.059 -32.377 1.00 70.88 327 PRO A CA 1
ATOM 2485 C C . PRO A 1 327 ? -1.354 -32.383 -32.861 1.00 70.88 327 PRO A C 1
ATOM 2487 O O . PRO A 1 327 ? -2.206 -31.486 -32.905 1.00 70.88 327 PRO A O 1
ATOM 2490 N N . PRO A 1 328 ? -1.631 -33.650 -33.217 1.00 74.44 328 PRO A N 1
ATOM 2491 C CA . PRO A 1 328 ? -2.964 -34.070 -33.621 1.00 74.44 328 PRO A CA 1
ATOM 2492 C C . PRO A 1 328 ? -3.973 -33.812 -32.490 1.00 74.44 328 PRO A C 1
ATOM 2494 O O . PRO A 1 328 ? -3.607 -33.864 -31.310 1.00 74.44 328 PRO A O 1
ATOM 2497 N N . PRO A 1 329 ? -5.241 -33.519 -32.823 1.00 69.62 329 PRO A N 1
ATOM 2498 C CA . PRO A 1 329 ? -6.262 -33.265 -31.821 1.00 69.62 329 PRO A CA 1
ATOM 2499 C C . PRO A 1 329 ? -6.450 -34.507 -30.948 1.00 69.62 329 PRO A C 1
ATOM 2501 O O . PRO A 1 329 ? -6.638 -35.613 -31.452 1.00 69.62 329 PRO A O 1
ATOM 2504 N N . TYR A 1 330 ? -6.400 -34.312 -29.631 1.00 60.38 330 TYR A N 1
ATOM 2505 C CA . TYR A 1 330 ? -6.749 -35.349 -28.669 1.00 60.38 330 TYR A CA 1
ATOM 2506 C C . TYR A 1 330 ? -8.209 -35.757 -28.888 1.00 60.38 330 TYR A C 1
ATOM 2508 O O . TYR A 1 330 ? -9.117 -34.941 -28.716 1.00 60.38 330 TYR A O 1
ATOM 2516 N N . GLU A 1 331 ? -8.437 -37.018 -29.254 1.00 63.16 331 GLU A N 1
ATOM 2517 C CA . GLU A 1 331 ? -9.766 -37.613 -29.196 1.00 63.16 331 GLU A CA 1
ATOM 2518 C C . GLU A 1 331 ? -10.183 -37.694 -27.726 1.00 63.16 331 GLU A C 1
ATOM 2520 O O . GLU A 1 331 ? -9.605 -38.420 -26.914 1.00 63.16 331 GLU A O 1
ATOM 2525 N N . LEU A 1 332 ? -11.172 -36.878 -27.371 1.00 60.31 332 LEU A N 1
ATOM 2526 C CA . LEU A 1 332 ? -11.811 -36.904 -26.069 1.00 60.31 332 LEU A CA 1
ATOM 2527 C C . LEU A 1 332 ? -12.587 -38.226 -25.971 1.00 60.31 332 LEU A C 1
ATOM 2529 O O . LEU A 1 332 ? -13.711 -38.337 -26.459 1.00 60.31 332 LEU A O 1
ATOM 2533 N N . HIS A 1 333 ? -11.974 -39.254 -25.388 1.00 51.66 333 HIS A N 1
ATOM 2534 C CA . HIS A 1 333 ? -12.696 -40.463 -25.013 1.00 51.66 333 HIS A CA 1
ATOM 2535 C C . HIS A 1 333 ? -13.720 -40.096 -23.941 1.00 51.66 333 HIS A C 1
ATOM 2537 O O . HIS A 1 333 ? -13.366 -39.874 -22.786 1.00 51.66 333 HIS A O 1
ATOM 2543 N N . ASP A 1 334 ? -14.984 -40.013 -24.345 1.00 57.22 334 ASP A N 1
ATOM 2544 C CA . ASP A 1 334 ? -16.121 -39.860 -23.451 1.00 57.22 334 ASP A CA 1
ATOM 2545 C C . ASP A 1 334 ? -16.448 -41.235 -22.829 1.00 57.22 334 ASP A C 1
ATOM 2547 O O . ASP A 1 334 ? -16.878 -42.147 -23.543 1.00 57.22 334 ASP A O 1
ATOM 2551 N N . PRO A 1 335 ? -16.225 -41.456 -21.519 1.00 54.19 335 PRO A N 1
ATOM 2552 C CA . PRO A 1 335 ? -16.473 -42.750 -20.887 1.00 54.19 335 PRO A CA 1
ATOM 2553 C C . PRO A 1 335 ? -17.968 -43.046 -20.655 1.00 54.19 335 PRO A C 1
ATOM 2555 O O . PRO A 1 335 ? -18.300 -44.044 -20.016 1.00 54.19 335 PRO A O 1
ATOM 2558 N N . ALA A 1 336 ? -18.894 -42.224 -21.162 1.00 51.91 336 ALA A N 1
ATOM 2559 C CA . ALA A 1 336 ? -20.330 -42.381 -20.920 1.00 51.91 336 ALA A CA 1
ATOM 2560 C C . ALA A 1 336 ? -21.061 -43.369 -21.857 1.00 51.91 336 ALA A C 1
ATOM 2562 O O . ALA A 1 336 ? -22.272 -43.553 -21.714 1.00 51.91 336 ALA A O 1
ATOM 2563 N N . ILE A 1 337 ? -20.375 -44.043 -22.788 1.00 56.12 337 ILE A N 1
ATOM 2564 C CA . ILE A 1 337 ? -21.017 -44.977 -23.733 1.00 56.12 337 ILE A CA 1
ATOM 2565 C C . ILE A 1 337 ? -20.392 -46.372 -23.633 1.00 56.12 337 ILE A C 1
ATOM 2567 O O . ILE A 1 337 ? -19.750 -46.856 -24.557 1.00 56.12 337 ILE A O 1
ATOM 2571 N N . VAL A 1 338 ? -20.620 -47.059 -22.511 1.00 48.19 338 VAL A N 1
ATOM 2572 C CA . VAL A 1 338 ? -20.567 -48.529 -22.458 1.00 48.19 338 VAL A CA 1
ATOM 2573 C C . VAL A 1 338 ? -21.710 -49.045 -21.581 1.00 48.19 338 VAL A C 1
ATOM 2575 O O . VAL A 1 338 ? -21.698 -48.893 -20.364 1.00 48.19 338 VAL A O 1
ATOM 2578 N N . GLY A 1 339 ? -22.682 -49.713 -22.213 1.00 43.50 339 GLY A N 1
ATOM 2579 C CA . GLY A 1 339 ? -23.363 -50.851 -21.587 1.00 43.50 339 GLY A CA 1
ATOM 2580 C C . GLY A 1 339 ? -24.797 -50.671 -21.077 1.00 43.50 339 GLY A C 1
ATOM 2581 O O . GLY A 1 339 ? -25.073 -50.934 -19.911 1.00 43.50 339 GLY A O 1
ATOM 2582 N N . ARG A 1 340 ? -25.760 -50.388 -21.963 1.00 47.84 340 ARG A N 1
ATOM 2583 C CA . ARG A 1 340 ? -27.101 -51.000 -21.860 1.00 47.84 340 ARG A CA 1
ATOM 2584 C C . ARG A 1 340 ? -27.370 -51.786 -23.135 1.00 47.84 340 ARG A C 1
ATOM 2586 O O . ARG A 1 340 ? -27.639 -51.198 -24.176 1.00 47.84 340 ARG A O 1
ATOM 2593 N N . GLY A 1 341 ? -27.298 -53.109 -23.045 1.00 54.34 341 GLY A N 1
ATOM 2594 C CA . GLY A 1 341 ? -27.537 -53.975 -24.190 1.00 54.34 341 GLY A CA 1
ATOM 2595 C C . GLY A 1 341 ? -27.491 -55.458 -23.851 1.00 54.34 341 GLY A C 1
ATOM 2596 O O . GLY A 1 341 ? -26.510 -56.099 -24.190 1.00 54.34 341 GLY A O 1
ATOM 2597 N N . ARG A 1 342 ? -28.610 -55.928 -23.281 1.00 44.88 342 ARG A N 1
ATOM 2598 C CA . ARG A 1 342 ? -29.133 -57.308 -23.215 1.00 44.88 342 ARG A CA 1
ATOM 2599 C C . ARG A 1 342 ? -28.424 -58.346 -22.353 1.00 44.88 342 ARG A C 1
ATOM 2601 O O . ARG A 1 342 ? -27.236 -58.632 -22.584 1.00 44.88 342 ARG A O 1
#

pLDDT: mean 70.61, std 22.0, range [32.25, 97.56]

Foldseek 3Di:
DDDDQDDDPVPPDDWFKKFKDWFFQAPDDCLDPVNQVVLQVVLLVVVQVCVVVVLQLFDDDDDDDRLARWDGKGKAFAADPVVSCVQRPPPPVPPPPPDPDDDDDRPHDDSVRGQWIKIWTDGPRDIWIKTFGADPVPQPPDDPRTGHRGMMTTGGRPSSVVSVVVSRCVNGVMDIDGDDDDPVNVVVVVLVVLVVCLDLDPPQKDWDKDADPPVDPPDPDGIDIDIDGSVCSNVVNVVVVVPPDPPPPPPPDDDDDDDDDDDDDDDDDDPPPDPPDDDDDDDDDDDDDDDDDDDDDDDDDDDDDDDDDDDDDDDDDPDDDDDDDDDDDDDPPDPPDDDDDD

Sequence (342 aa):
MTDPIPKYPLYDATFTAYRLSPLYHGPNPLLEEPTLRMHARRLRDILRGDILRGVDIGGGNTDGSTSGTLERCTWDLIGDEVSWQRLHQPGAEEQEAEQPGELTDAPSLAPSEARGIHVELRYQKATYTAILLRDPENPSATPPDFTSLPLLLVRMPAALRATFNTYLTTAFDTRLALLRLPSRFLCTTLESILCHTPTADLLTRLQLQLSFPTACSAATLRNIDITLAPGDIASFVERGAALLPSRALGKGDKNADGGGKKKRPAPPSPVEKRWAGRRRDVEGENEDAEDEGADVDADGESGDEEEVVAGSAAAGAGRLSVPQEPPPPYELHDPAIVGRGR

Radius of gyration: 33.13 Å; chains: 1; bounding box: 91×90×99 Å